Protein AF-A0A150P5A1-F1 (afdb_monomer)

Solvent-accessible surface area (backbone atoms only — not comparable to full-atom values): 12625 Å² total; per-residue (Å²): 130,85,82,78,49,92,60,76,54,102,83,46,70,77,74,77,84,37,53,55,41,21,56,77,40,79,35,56,76,51,23,73,68,47,72,74,35,32,36,38,17,24,33,66,53,88,91,47,85,71,46,89,73,52,56,57,79,21,56,57,30,44,53,49,50,50,48,51,52,49,47,49,46,57,72,60,44,55,59,61,54,51,50,51,53,51,49,50,52,51,51,53,51,50,51,51,49,49,52,52,49,53,50,51,54,50,50,55,50,48,53,54,49,53,57,47,50,54,53,48,53,52,52,52,52,51,51,52,51,50,50,53,53,51,50,54,51,50,50,51,47,52,51,53,50,50,50,52,50,50,53,50,51,50,52,53,49,52,51,49,51,52,51,52,52,52,49,52,50,50,53,54,51,52,50,51,52,51,52,50,50,52,52,50,50,54,49,46,73,74,65,70,54,72,69,60,53,54,51,52,50,55,52,52,64,60,44,50,62,55,56,53,50,59,51,54,59,59,61,63,64,68,72,77,76,82,126

InterPro domains:
  IPR002146 ATP synthase, F0 complex, subunit b/b', bacterial/chloroplast [MF_01398] (43-190)
  IPR002146 ATP synthase, F0 complex, subunit b/b', bacterial/chloroplast [PF00430] (62-188)

Secondary structure (DSSP, 8-state):
---PPTT-STTSPPPPP-SSS-SSEE-HHHHTT-THHHHHEE---TT-TT-TTPPPPPHHHHHHHHHHHHHHHHHHHHHHHHHHHHHHHHHHHHHHHHHHHHHHHHHHHHHHHHHHHHHHHHHHHHHHHHHHHHHHHHHHHHHHHHHHHHHHHHHHHHHHHHHHHHHHHHHHHHHHHHHHHHHHHHHHHHH--HHHHHHHHHHHHHHHHHHHHHHHHHHHSSSSS--

Structure (mmCIF, N/CA/C/O backbone):
data_AF-A0A150P5A1-F1
#
_entry.id   AF-A0A150P5A1-F1
#
loop_
_atom_site.group_PDB
_atom_site.id
_atom_site.type_symbol
_atom_site.label_atom_id
_atom_site.label_alt_id
_atom_site.label_comp_id
_atom_site.label_asym_id
_atom_site.label_entity_id
_atom_site.label_seq_id
_atom_site.pdbx_PDB_ins_code
_atom_site.Cartn_x
_atom_site.Cartn_y
_atom_site.Cartn_z
_atom_site.occupancy
_atom_site.B_iso_or_equiv
_atom_site.auth_seq_id
_atom_site.auth_comp_id
_atom_site.auth_asym_id
_atom_site.auth_atom_id
_atom_site.pdbx_PDB_model_num
ATOM 1 N N . GLY A 1 1 ? 38.685 43.474 -85.712 1.00 40.06 1 GLY A N 1
ATOM 2 C CA . GLY A 1 1 ? 39.097 42.159 -86.221 1.00 40.06 1 GLY A CA 1
ATOM 3 C C . GLY A 1 1 ? 38.827 41.171 -85.125 1.00 40.06 1 GLY A C 1
ATOM 4 O O . GLY A 1 1 ? 39.513 41.221 -84.115 1.00 40.06 1 GLY A O 1
ATOM 5 N N . GLU A 1 2 ? 37.756 40.400 -85.260 1.00 45.84 2 GLU A N 1
ATOM 6 C CA . GLU A 1 2 ? 37.374 39.38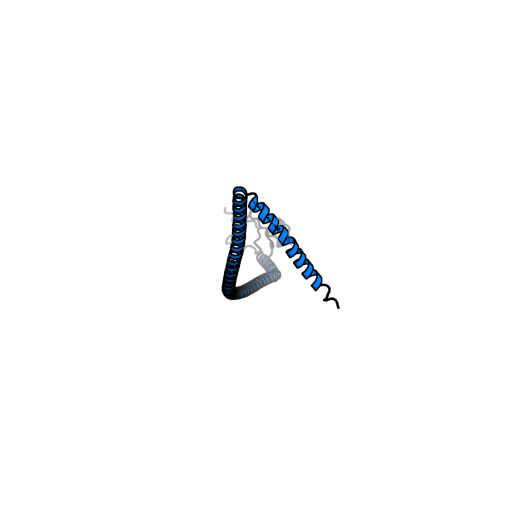4 -84.282 1.00 45.84 2 GLU A CA 1
ATOM 7 C C . GLU A 1 2 ? 38.472 38.318 -84.258 1.00 45.84 2 GLU A C 1
ATOM 9 O O . GLU A 1 2 ? 38.750 37.677 -85.271 1.00 45.84 2 GLU A O 1
ATOM 14 N N . GLY A 1 3 ? 39.176 38.214 -83.130 1.00 52.00 3 GLY A N 1
ATOM 15 C CA . GLY A 1 3 ? 40.247 37.245 -82.936 1.00 52.00 3 GLY A CA 1
ATOM 16 C C . GLY A 1 3 ?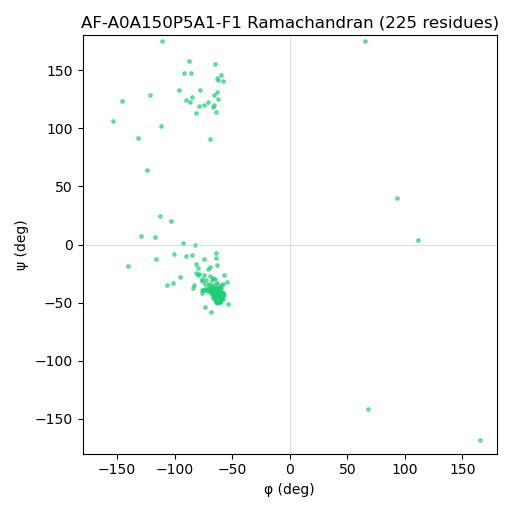 39.658 35.844 -82.872 1.00 52.00 3 GLY A C 1
ATOM 17 O O . GLY A 1 3 ? 39.265 35.388 -81.804 1.00 52.00 3 GLY A O 1
ATOM 18 N N . HIS A 1 4 ? 39.555 35.185 -84.023 1.00 59.03 4 HIS A N 1
ATOM 19 C CA . HIS A 1 4 ? 39.188 33.779 -84.101 1.00 59.03 4 HIS A CA 1
ATOM 20 C C . HIS A 1 4 ? 40.306 32.959 -83.455 1.00 59.03 4 HIS A C 1
ATOM 22 O O . HIS A 1 4 ? 41.465 33.038 -83.869 1.00 59.03 4 HIS A O 1
ATOM 28 N N . CYS A 1 5 ? 39.973 32.212 -82.410 1.00 60.97 5 CYS A N 1
ATOM 29 C CA . CYS A 1 5 ? 40.939 31.352 -81.748 1.00 60.97 5 CYS A CA 1
ATOM 30 C C . CYS A 1 5 ? 41.146 30.085 -82.587 1.00 60.97 5 CYS A C 1
ATOM 32 O O . CYS A 1 5 ? 40.156 29.499 -83.031 1.00 60.97 5 CYS A O 1
ATOM 34 N N . PRO A 1 6 ? 42.399 29.667 -82.833 1.00 59.84 6 PRO A N 1
ATOM 35 C CA . PRO A 1 6 ? 42.674 28.480 -83.633 1.00 59.84 6 PRO A CA 1
ATOM 36 C C . PRO A 1 6 ? 42.073 27.242 -82.953 1.00 59.84 6 PRO A C 1
ATOM 38 O O . PRO A 1 6 ? 42.357 26.984 -81.783 1.00 59.84 6 PRO A O 1
ATOM 41 N N . GLY A 1 7 ? 41.242 26.488 -83.678 1.00 57.50 7 GLY A N 1
ATOM 42 C CA . GLY A 1 7 ? 40.596 25.260 -83.196 1.00 57.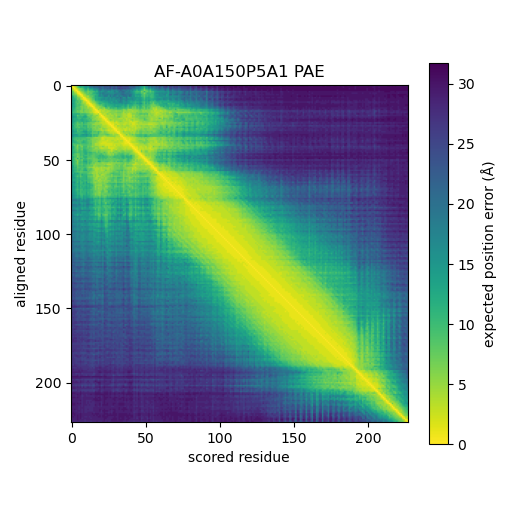50 7 GLY A CA 1
ATOM 43 C C . GLY A 1 7 ? 39.076 25.343 -83.001 1.00 57.50 7 GLY A C 1
ATOM 44 O O . GLY A 1 7 ? 38.485 24.368 -82.537 1.00 57.50 7 GLY A O 1
ATOM 45 N N . HIS A 1 8 ? 38.436 26.468 -83.344 1.00 57.84 8 HIS A N 1
ATOM 46 C CA . HIS A 1 8 ? 36.983 26.665 -83.201 1.00 57.84 8 HIS A CA 1
ATOM 47 C C . HIS A 1 8 ? 36.271 27.180 -84.469 1.00 57.84 8 HIS A C 1
ATOM 49 O O . HIS A 1 8 ? 35.072 27.456 -84.419 1.00 57.84 8 HIS A O 1
ATOM 55 N N . GLY A 1 9 ? 36.960 27.264 -85.612 1.00 57.34 9 GLY A N 1
ATOM 56 C CA . GLY A 1 9 ? 36.351 27.547 -86.913 1.00 57.34 9 GLY A CA 1
ATOM 57 C C . GLY A 1 9 ? 35.862 26.283 -87.645 1.00 57.34 9 GLY A C 1
ATOM 58 O O . GLY A 1 9 ? 36.376 25.189 -87.410 1.00 57.34 9 GLY A O 1
ATOM 59 N N . PRO A 1 10 ? 34.915 26.400 -88.598 1.00 60.25 10 PRO A N 1
ATOM 60 C CA . PRO A 1 10 ? 34.422 25.269 -89.398 1.00 60.25 10 PRO A CA 1
ATOM 61 C C . PRO A 1 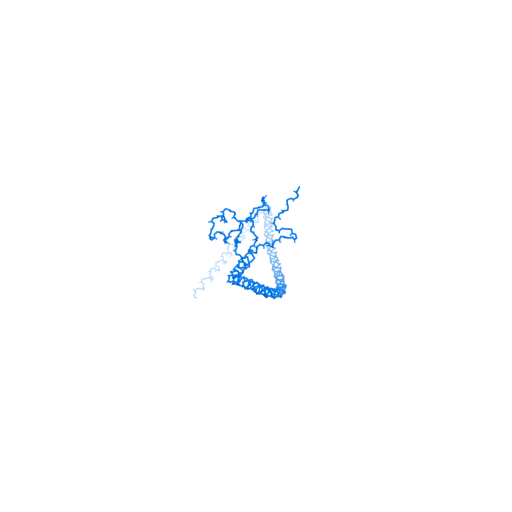10 ? 35.487 24.621 -90.310 1.00 60.25 10 PRO A C 1
ATOM 63 O O . PRO A 1 10 ? 35.214 23.593 -90.925 1.00 60.25 10 PRO A O 1
ATOM 66 N N . THR A 1 11 ? 36.685 25.210 -90.406 1.00 63.66 11 THR A N 1
ATOM 67 C CA . THR A 1 11 ? 37.816 24.753 -91.233 1.00 63.66 11 THR A CA 1
ATOM 68 C C . THR A 1 11 ? 39.064 24.364 -90.428 1.00 63.66 11 THR A C 1
ATOM 70 O O . THR A 1 11 ? 40.104 24.102 -91.031 1.00 63.66 11 THR A O 1
ATOM 73 N N . ASP A 1 12 ? 38.997 24.333 -89.093 1.00 67.25 12 ASP A N 1
ATOM 74 C CA . ASP A 1 12 ? 40.155 24.018 -88.246 1.00 67.25 12 ASP A CA 1
ATOM 75 C C . ASP A 1 12 ? 40.337 22.499 -88.037 1.00 67.25 12 ASP A C 1
ATOM 77 O O . ASP A 1 12 ? 39.352 21.754 -87.988 1.00 67.25 12 ASP A O 1
ATOM 81 N N . PRO A 1 13 ? 41.585 22.004 -87.888 1.00 67.19 13 PRO A N 1
ATOM 82 C CA . PRO A 1 13 ? 41.828 20.614 -87.516 1.00 67.19 13 PRO A CA 1
ATOM 83 C C . PRO A 1 13 ? 41.248 20.331 -86.118 1.00 67.19 13 PRO A C 1
ATOM 85 O O . PRO A 1 13 ? 41.330 21.193 -85.238 1.00 67.19 13 PRO A O 1
ATOM 88 N N . PRO A 1 14 ? 40.681 19.133 -85.876 1.00 66.75 14 PRO A N 1
ATOM 89 C CA . PRO A 1 14 ? 40.078 18.811 -84.589 1.00 66.75 14 PRO A CA 1
ATOM 90 C C . PRO A 1 14 ? 41.117 18.910 -83.461 1.00 66.75 14 PRO A C 1
ATOM 92 O O . PRO A 1 14 ? 42.288 18.567 -83.672 1.00 66.75 14 PRO A O 1
ATOM 95 N N . PRO A 1 15 ? 40.713 19.340 -82.251 1.00 68.50 15 PRO A N 1
ATOM 96 C CA . PRO A 1 15 ? 41.616 19.386 -81.113 1.00 68.50 15 PRO A CA 1
ATOM 97 C C . PRO A 1 15 ? 42.180 17.989 -80.837 1.00 68.50 15 PRO A C 1
ATOM 99 O O . PRO A 1 15 ? 41.482 16.977 -80.937 1.00 68.50 15 PRO A O 1
ATOM 102 N N . HIS A 1 16 ? 43.464 17.930 -80.488 1.00 73.00 16 HIS A N 1
ATOM 103 C CA . HIS A 1 16 ? 44.115 16.669 -80.164 1.00 73.00 16 HIS A CA 1
ATOM 104 C C . HIS A 1 16 ? 43.464 16.056 -78.918 1.00 73.00 16 HIS A C 1
ATOM 106 O O . HIS A 1 16 ? 43.266 16.719 -77.900 1.00 73.00 16 HIS A O 1
ATOM 112 N N . VAL A 1 17 ? 43.109 14.774 -78.993 1.00 76.94 17 VAL A N 1
ATOM 113 C CA . VAL A 1 17 ? 42.488 14.079 -77.864 1.00 76.94 17 VAL A CA 1
ATOM 114 C C . VAL A 1 17 ? 43.556 13.791 -76.816 1.00 76.94 17 VAL A C 1
ATOM 116 O O . VAL A 1 17 ? 44.523 13.073 -77.075 1.00 76.94 17 VAL A O 1
ATOM 119 N N . ASN A 1 18 ?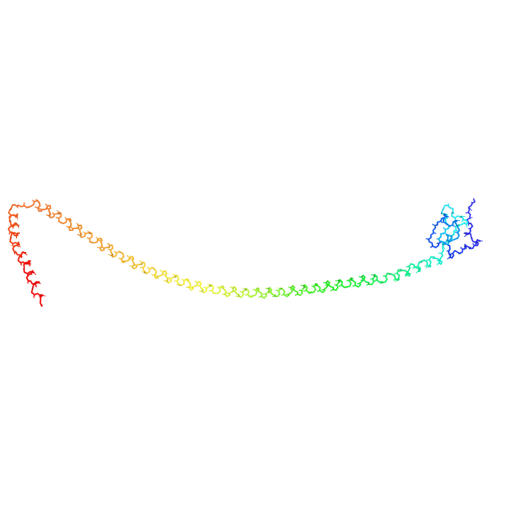 43.364 14.334 -75.618 1.00 79.50 18 ASN A N 1
ATOM 120 C CA . ASN A 1 18 ? 44.185 14.007 -74.466 1.00 79.50 18 ASN A CA 1
ATOM 121 C C . ASN A 1 18 ? 43.688 12.697 -73.834 1.00 79.50 18 ASN A C 1
ATOM 123 O O . ASN A 1 18 ? 42.581 12.620 -73.298 1.00 79.50 18 ASN A O 1
ATOM 127 N N . TRP A 1 19 ? 44.509 11.652 -73.906 1.00 77.88 19 TRP A N 1
ATOM 128 C CA . TRP A 1 19 ? 44.182 10.337 -73.351 1.00 77.88 19 TRP A CA 1
ATOM 129 C C . TRP A 1 19 ? 44.746 10.126 -71.935 1.00 77.88 19 TRP A C 1
ATOM 131 O O . TRP A 1 19 ? 44.143 9.381 -71.161 1.00 77.88 19 TRP A O 1
ATOM 141 N N . TRP A 1 20 ? 45.856 10.786 -71.572 1.00 76.50 20 TRP A N 1
ATOM 142 C CA . TRP A 1 20 ? 46.646 10.427 -70.379 1.00 76.50 20 TRP A CA 1
ATOM 143 C C . TRP A 1 20 ? 47.207 11.601 -69.554 1.00 76.50 20 TRP A C 1
ATOM 145 O O . TRP A 1 20 ? 47.567 11.379 -68.401 1.00 76.50 20 TRP A O 1
ATOM 155 N N . GLN A 1 21 ? 47.309 12.824 -70.087 1.00 78.56 21 GLN A N 1
ATOM 156 C CA . GLN A 1 21 ? 47.925 13.958 -69.381 1.00 78.56 21 GLN A CA 1
ATOM 157 C C . GLN A 1 21 ? 46.931 14.673 -68.449 1.00 78.56 21 GLN A C 1
ATOM 159 O O . GLN A 1 21 ? 45.871 15.108 -68.887 1.00 78.56 21 GLN A O 1
ATOM 164 N N . GLY A 1 22 ? 47.267 14.850 -67.170 1.00 75.81 22 GLY A N 1
ATOM 165 C CA . GLY A 1 22 ? 46.425 15.560 -66.195 1.00 75.81 22 GLY A CA 1
ATOM 166 C C . GLY A 1 22 ? 45.480 14.678 -65.378 1.00 75.81 22 GLY A C 1
ATOM 167 O O . GLY A 1 22 ? 44.337 15.062 -65.145 1.00 75.81 22 GLY A O 1
ATOM 168 N N . LEU A 1 23 ? 45.946 13.501 -64.956 1.00 77.56 23 LEU A N 1
ATOM 169 C CA . LEU A 1 23 ? 45.206 12.506 -64.166 1.00 77.56 23 LEU A CA 1
ATOM 170 C C . LEU A 1 23 ? 44.590 13.035 -62.857 1.00 77.56 23 LEU A C 1
ATOM 172 O O . LEU A 1 23 ? 43.565 12.513 -62.423 1.00 77.56 23 LEU A O 1
ATOM 176 N N . ILE A 1 24 ? 45.226 14.014 -62.206 1.00 76.38 24 ILE A N 1
ATOM 177 C CA . ILE A 1 24 ? 44.853 14.479 -60.860 1.00 76.38 24 ILE A CA 1
ATOM 178 C C . ILE A 1 24 ? 44.166 15.851 -60.901 1.00 76.38 24 ILE A C 1
ATOM 180 O O . ILE A 1 24 ? 43.251 16.095 -60.117 1.00 76.38 24 ILE A O 1
ATOM 184 N N . GLY A 1 25 ? 44.567 16.748 -61.808 1.00 78.38 25 GLY A N 1
ATOM 185 C CA . GLY A 1 25 ? 43.973 18.085 -61.901 1.00 78.38 25 GLY A CA 1
ATOM 186 C C . GLY A 1 25 ? 44.779 19.088 -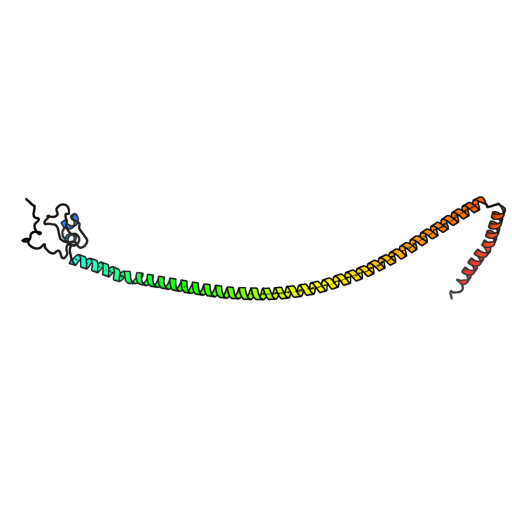62.731 1.00 78.38 25 GLY A C 1
ATOM 187 O O . GLY A 1 25 ? 45.711 18.725 -63.449 1.00 78.38 25 GLY A O 1
ATOM 188 N N . VAL A 1 26 ? 44.406 20.369 -62.642 1.00 81.25 26 VAL A N 1
ATOM 189 C CA . VAL A 1 26 ? 45.112 21.493 -63.286 1.00 81.25 26 VAL A CA 1
ATOM 190 C C . VAL A 1 26 ? 46.176 22.028 -62.331 1.00 81.25 26 VAL A C 1
ATOM 192 O O . VAL A 1 26 ? 45.852 22.411 -61.210 1.00 81.25 26 VAL A O 1
ATOM 195 N N . ASN A 1 27 ? 47.435 22.074 -62.765 1.00 82.94 27 ASN A N 1
ATOM 196 C CA . ASN A 1 27 ? 48.495 22.778 -62.042 1.00 82.94 27 ASN A CA 1
ATOM 197 C C . ASN A 1 27 ? 49.581 23.219 -63.030 1.00 82.94 27 ASN A C 1
ATOM 199 O O . ASN A 1 27 ? 50.370 22.403 -63.507 1.00 82.94 27 ASN A O 1
ATOM 203 N N . ASN A 1 28 ? 49.621 24.519 -63.322 1.00 80.00 28 ASN A N 1
ATOM 204 C CA . ASN A 1 28 ? 50.460 25.085 -64.379 1.00 80.00 28 ASN A CA 1
ATOM 205 C C . ASN A 1 28 ? 51.959 25.053 -64.041 1.00 80.00 28 ASN A C 1
ATOM 207 O O . ASN A 1 28 ? 52.783 24.834 -64.930 1.00 80.00 28 ASN A O 1
ATOM 211 N N . GLU A 1 29 ? 52.319 25.207 -62.764 1.00 80.25 29 GLU A N 1
ATOM 212 C CA . GLU A 1 29 ? 53.713 25.151 -62.306 1.00 80.25 29 GLU A CA 1
ATOM 213 C C . GLU A 1 29 ? 54.268 23.726 -62.321 1.00 80.25 29 GLU A C 1
ATOM 215 O O . GLU A 1 29 ? 55.435 23.505 -62.647 1.00 80.25 29 GLU A O 1
ATOM 220 N N . ALA A 1 30 ? 53.439 22.746 -61.959 1.00 77.44 30 ALA A N 1
ATOM 221 C CA . ALA A 1 30 ? 53.830 21.345 -61.972 1.00 77.44 30 ALA A CA 1
ATOM 222 C C . ALA A 1 30 ? 53.845 20.778 -63.401 1.00 77.44 30 ALA A C 1
ATOM 224 O O . ALA A 1 30 ? 54.782 20.062 -63.755 1.00 77.44 30 ALA A O 1
ATOM 225 N N . ALA A 1 31 ? 52.883 21.156 -64.251 1.00 77.00 31 ALA A N 1
ATOM 226 C CA . ALA A 1 31 ? 52.806 20.707 -65.643 1.00 77.00 31 ALA A CA 1
ATOM 227 C C . ALA A 1 31 ? 54.056 21.088 -66.466 1.00 77.00 31 ALA A C 1
ATOM 229 O O . ALA A 1 31 ? 54.505 20.308 -67.306 1.00 77.00 31 ALA A O 1
ATOM 230 N N . GLY A 1 32 ? 54.666 22.249 -66.188 1.00 71.31 32 GLY A N 1
ATOM 231 C CA . GLY A 1 32 ? 55.865 22.736 -66.883 1.00 71.31 32 GLY A CA 1
ATOM 232 C C . GLY A 1 32 ? 57.181 22.036 -66.510 1.00 71.31 32 GLY A C 1
ATOM 233 O O . GLY A 1 32 ? 58.173 22.205 -67.214 1.00 71.31 32 GLY A O 1
ATOM 234 N N . LYS A 1 33 ? 57.211 21.235 -65.433 1.00 78.75 33 LYS A N 1
ATOM 235 C CA . LYS A 1 33 ? 58.437 20.580 -64.925 1.00 78.75 33 LYS A CA 1
ATOM 236 C C . LYS A 1 33 ? 58.809 19.282 -65.656 1.00 78.75 33 LYS A C 1
ATOM 238 O O . LYS A 1 33 ? 59.829 18.681 -65.333 1.00 78.75 33 LYS A O 1
ATOM 243 N N . GLY A 1 34 ? 58.013 18.860 -66.642 1.00 74.19 34 GLY A N 1
ATOM 244 C CA . GLY A 1 34 ? 58.270 17.665 -67.452 1.00 74.19 34 GLY A CA 1
ATOM 245 C C . GLY A 1 34 ? 58.211 16.344 -66.667 1.00 74.19 34 GLY A C 1
ATOM 246 O O . GLY A 1 34 ? 58.018 16.307 -65.449 1.00 74.19 34 GLY A O 1
ATOM 247 N N . GLY A 1 35 ? 58.332 15.222 -67.381 1.00 80.69 35 GLY A N 1
ATOM 248 C CA . GLY A 1 35 ? 58.316 13.879 -66.787 1.00 80.69 35 GLY A CA 1
ATOM 249 C C . GLY A 1 35 ? 56.954 13.486 -66.202 1.00 80.69 35 GLY A C 1
ATOM 250 O O . GLY A 1 35 ? 55.910 13.819 -66.767 1.00 80.69 35 GLY A O 1
ATOM 251 N N . ILE A 1 36 ? 56.953 12.797 -65.053 1.00 78.00 36 ILE A N 1
ATOM 252 C CA . ILE A 1 36 ? 55.729 12.311 -64.385 1.00 78.00 36 ILE A CA 1
ATOM 253 C C . ILE A 1 36 ? 54.732 13.432 -64.060 1.00 78.00 36 ILE A C 1
ATOM 255 O O . ILE A 1 36 ? 53.529 13.190 -64.025 1.00 78.00 36 ILE A O 1
ATOM 259 N N . ASN A 1 37 ? 55.201 14.672 -63.888 1.00 81.69 37 ASN A N 1
ATOM 260 C CA . ASN A 1 37 ? 54.328 15.797 -63.569 1.00 81.69 37 ASN A CA 1
ATOM 261 C C . ASN A 1 37 ? 53.390 16.163 -64.725 1.00 81.69 37 ASN A C 1
ATOM 263 O O . ASN A 1 37 ? 52.268 16.577 -64.466 1.00 81.69 37 ASN A O 1
ATOM 267 N N . SER A 1 38 ? 53.804 15.941 -65.977 1.00 76.69 38 SER A N 1
ATOM 268 C CA . SER A 1 38 ? 52.949 16.163 -67.154 1.00 76.69 38 SER A CA 1
ATOM 269 C C . SER A 1 38 ? 51.819 15.130 -67.288 1.00 76.69 38 SER A C 1
ATOM 271 O O . SER A 1 38 ? 50.804 15.393 -67.924 1.00 76.69 38 SER A O 1
ATOM 273 N N . LEU A 1 39 ? 51.965 13.957 -66.657 1.00 78.81 39 LEU A N 1
ATOM 274 C CA . LEU A 1 39 ? 50.912 12.939 -66.591 1.00 78.81 39 LEU A CA 1
ATOM 275 C C . LEU A 1 39 ? 49.918 13.232 -65.465 1.00 78.81 39 LEU A C 1
ATOM 277 O O . LEU A 1 39 ? 48.727 12.979 -65.610 1.00 78.81 39 LEU A O 1
ATOM 281 N N . LEU A 1 40 ? 50.386 13.790 -64.349 1.00 81.62 40 LEU A N 1
ATOM 282 C CA . LEU A 1 40 ? 49.547 14.073 -63.183 1.00 81.62 40 LEU A CA 1
ATOM 283 C C . LEU A 1 40 ? 48.806 15.410 -63.299 1.00 81.62 40 LEU A C 1
ATOM 285 O O . LEU A 1 40 ? 47.642 15.495 -62.907 1.00 81.62 40 LEU A O 1
ATOM 289 N N . TRP A 1 41 ? 49.450 16.426 -63.875 1.00 83.75 41 TRP A N 1
ATOM 290 C CA . TRP A 1 41 ? 48.961 17.800 -63.921 1.00 83.75 41 TRP A CA 1
ATOM 291 C C . TRP A 1 41 ? 48.818 18.291 -65.359 1.00 83.75 41 TRP A C 1
ATOM 293 O O . TRP A 1 41 ? 49.770 18.216 -66.135 1.00 83.75 41 TRP A O 1
ATOM 303 N N . ARG A 1 42 ? 47.642 18.830 -65.703 1.00 81.75 42 ARG A N 1
ATOM 304 C CA . ARG A 1 42 ? 47.431 19.512 -66.991 1.00 81.75 42 ARG A CA 1
ATOM 305 C C . ARG A 1 42 ? 47.705 21.006 -66.875 1.00 81.75 42 ARG A C 1
ATOM 307 O O . ARG A 1 42 ? 47.434 21.609 -65.833 1.00 81.75 42 ARG A O 1
ATOM 314 N N . TYR A 1 43 ? 48.191 21.589 -67.966 1.00 81.19 43 TYR A N 1
ATOM 315 C CA . TYR A 1 43 ? 48.303 23.036 -68.123 1.00 81.19 43 TYR A CA 1
ATOM 316 C C . TYR A 1 43 ? 46.982 23.595 -68.664 1.00 81.19 43 TYR A C 1
ATOM 318 O O . TYR A 1 43 ? 46.503 23.167 -69.718 1.00 81.19 43 TYR A O 1
ATOM 326 N N . HIS A 1 44 ? 46.385 24.531 -67.934 1.00 79.19 44 HIS A N 1
ATOM 327 C CA . HIS A 1 44 ? 45.203 25.265 -68.371 1.00 79.19 44 HIS A CA 1
ATOM 328 C C . HIS A 1 44 ? 45.280 26.695 -67.841 1.00 79.19 44 HIS A C 1
ATOM 330 O O . HIS A 1 44 ? 45.441 26.914 -66.639 1.00 79.19 44 HIS A O 1
ATOM 336 N N . ASN A 1 45 ? 45.214 27.665 -68.744 1.00 77.00 45 ASN A N 1
ATOM 337 C CA . ASN A 1 45 ? 45.283 29.078 -68.420 1.00 77.00 45 ASN A CA 1
ATOM 338 C C . ASN A 1 45 ? 43.928 29.744 -68.683 1.00 77.00 45 ASN A C 1
ATOM 340 O O . ASN A 1 45 ? 43.598 30.057 -69.826 1.00 77.00 45 ASN A O 1
ATOM 344 N N . ASP A 1 46 ? 43.165 29.991 -67.618 1.00 72.44 46 ASP A N 1
ATOM 345 C CA . ASP A 1 46 ? 41.833 30.606 -67.697 1.00 72.44 46 ASP A CA 1
ATOM 346 C C . ASP A 1 46 ? 41.875 32.090 -68.119 1.00 72.44 46 ASP A C 1
ATOM 348 O O . ASP A 1 46 ? 40.873 32.633 -68.579 1.00 72.44 46 ASP A O 1
ATOM 352 N N . ALA A 1 47 ? 43.030 32.761 -67.991 1.00 76.38 47 ALA A N 1
ATOM 353 C CA . ALA A 1 47 ? 43.189 34.173 -68.353 1.00 76.38 47 ALA A CA 1
ATOM 354 C C . ALA A 1 47 ? 43.341 34.399 -69.868 1.00 76.38 47 ALA A C 1
ATOM 356 O O . ALA A 1 47 ? 43.010 35.473 -70.361 1.00 76.38 47 ALA A O 1
ATOM 357 N N . ASN A 1 48 ? 43.826 33.393 -70.602 1.00 74.12 48 ASN A N 1
ATOM 358 C CA . ASN A 1 48 ? 43.951 33.410 -72.058 1.00 74.12 48 ASN A CA 1
ATOM 359 C C . ASN A 1 48 ? 43.362 32.107 -72.620 1.00 74.12 48 ASN A C 1
ATOM 361 O O . ASN A 1 48 ? 44.087 31.118 -72.771 1.00 74.12 48 ASN A O 1
ATOM 365 N N . PRO A 1 49 ? 42.064 32.089 -72.978 1.00 66.75 49 PRO A N 1
ATOM 366 C CA . PRO A 1 49 ? 41.399 30.874 -73.452 1.00 66.75 49 PRO A CA 1
ATOM 367 C C . PRO A 1 49 ? 41.993 30.332 -74.763 1.00 66.75 49 PRO A C 1
ATOM 369 O O . PRO A 1 49 ? 41.821 29.158 -75.075 1.00 66.75 49 PRO A O 1
ATOM 372 N N . CYS A 1 50 ? 42.742 31.161 -75.496 1.00 69.25 50 CYS A N 1
ATOM 373 C CA . CYS A 1 50 ? 43.310 30.849 -76.810 1.00 69.25 50 CYS A CA 1
ATOM 374 C C . CYS A 1 50 ? 44.813 30.518 -76.761 1.00 69.25 50 CYS A C 1
ATOM 376 O O . CYS A 1 50 ? 45.508 30.625 -77.770 1.00 69.25 50 CYS A O 1
ATOM 378 N N . ASP A 1 51 ? 45.326 30.135 -75.587 1.00 73.06 51 ASP A N 1
ATOM 379 C CA . ASP A 1 51 ? 46.702 29.666 -75.421 1.00 73.06 51 ASP A CA 1
ATOM 380 C C . ASP A 1 51 ? 46.879 28.272 -76.068 1.00 73.06 51 ASP A C 1
ATOM 382 O O . ASP A 1 51 ? 46.195 27.325 -75.666 1.00 73.06 51 ASP A O 1
ATOM 386 N N . PRO A 1 52 ? 47.806 28.093 -77.033 1.00 68.75 52 PRO A N 1
ATOM 387 C CA . PRO A 1 52 ? 48.059 26.798 -77.673 1.00 68.75 52 PRO A CA 1
ATOM 388 C C . PRO A 1 52 ? 48.588 25.725 -76.706 1.00 68.75 52 PRO A C 1
ATOM 390 O O . PRO A 1 52 ? 48.647 24.550 -77.066 1.00 68.75 52 PRO A O 1
ATOM 393 N N . LYS A 1 53 ? 48.989 26.102 -75.484 1.00 71.38 53 LYS A N 1
ATOM 394 C CA . LYS A 1 53 ? 49.413 25.172 -74.428 1.00 71.38 53 LYS A CA 1
ATOM 395 C C . LYS A 1 53 ? 48.246 24.606 -73.613 1.00 71.38 53 LYS A C 1
ATOM 397 O O . LYS A 1 53 ? 48.477 23.698 -72.815 1.00 71.38 53 LYS A O 1
ATOM 402 N N . ASN A 1 54 ? 47.023 25.116 -73.786 1.00 75.12 54 ASN A N 1
ATOM 403 C CA . ASN A 1 54 ? 45.847 24.640 -73.061 1.00 75.12 54 ASN A CA 1
ATOM 404 C C . ASN A 1 54 ? 45.500 23.205 -73.472 1.00 75.12 54 ASN A C 1
ATOM 406 O O . ASN A 1 54 ? 45.167 22.931 -74.624 1.00 75.12 54 ASN A O 1
ATOM 410 N N . GLN A 1 55 ? 45.550 22.284 -72.509 1.00 76.00 55 GLN A N 1
ATOM 411 C CA . GLN A 1 55 ? 45.273 20.871 -72.757 1.00 76.00 55 GLN A CA 1
ATOM 412 C C . GLN A 1 55 ? 43.817 20.514 -72.412 1.00 76.00 55 GLN A C 1
ATOM 414 O O . GLN A 1 55 ? 43.338 20.855 -71.319 1.00 76.00 55 GLN A O 1
ATOM 419 N N . PRO A 1 56 ? 43.103 19.784 -73.294 1.00 76.31 56 PRO A N 1
ATOM 420 C CA . PRO A 1 56 ? 41.771 19.284 -72.980 1.00 76.31 56 PRO A CA 1
ATOM 421 C C . PRO A 1 56 ? 41.832 18.260 -71.833 1.00 76.31 56 PRO A C 1
ATOM 423 O O . PRO A 1 56 ? 42.885 17.667 -71.587 1.00 76.31 56 PRO A O 1
ATOM 426 N N . PRO A 1 57 ? 40.739 18.064 -71.077 1.00 77.44 57 PRO A N 1
ATOM 427 C CA . PRO A 1 57 ? 40.716 17.116 -69.965 1.00 77.44 57 PRO A CA 1
ATOM 428 C C . PRO A 1 57 ? 40.951 15.674 -70.449 1.00 77.44 57 PRO A C 1
ATOM 430 O O . PRO A 1 57 ? 40.430 15.297 -71.500 1.00 77.44 57 PRO A O 1
ATOM 433 N N . PRO A 1 58 ? 41.702 14.847 -69.697 1.00 80.62 58 PRO A N 1
ATOM 434 C CA . PRO A 1 58 ? 41.993 13.489 -70.124 1.00 80.62 58 PRO A CA 1
ATOM 435 C C . PRO A 1 58 ? 40.801 12.556 -69.875 1.00 80.62 58 PRO A C 1
ATOM 437 O O . PRO A 1 58 ? 40.388 12.341 -68.733 1.00 80.62 58 PRO A O 1
ATOM 440 N N . TYR A 1 59 ? 40.253 11.956 -70.931 1.00 80.56 59 TYR A N 1
ATOM 441 C CA . TYR A 1 59 ? 39.063 11.101 -70.810 1.00 80.56 59 TYR A CA 1
ATOM 442 C C . TYR A 1 59 ? 39.371 9.737 -70.171 1.00 80.56 59 TYR A C 1
ATOM 444 O O . TYR A 1 59 ? 38.766 9.370 -69.165 1.00 80.56 59 TYR A O 1
ATOM 452 N N . LEU A 1 60 ? 40.337 8.987 -70.713 1.00 82.25 60 LEU A N 1
ATOM 453 C CA . LEU A 1 60 ? 40.643 7.621 -70.260 1.00 82.25 60 LEU A CA 1
ATOM 454 C C . LEU A 1 60 ? 41.263 7.596 -68.857 1.00 82.25 60 LEU A C 1
ATOM 456 O O . LEU A 1 60 ? 40.911 6.761 -68.028 1.00 82.25 60 LEU A O 1
ATOM 460 N N . ALA A 1 61 ? 42.135 8.558 -68.573 1.00 80.00 61 ALA A N 1
ATOM 461 C CA . ALA A 1 61 ? 42.741 8.751 -67.263 1.00 80.00 61 ALA A CA 1
ATOM 462 C C . ALA A 1 61 ? 41.691 9.060 -66.169 1.00 80.00 61 ALA A C 1
ATOM 464 O O . ALA A 1 61 ? 41.757 8.492 -65.079 1.00 80.00 61 ALA A O 1
ATOM 465 N N . SER A 1 62 ? 40.668 9.870 -66.475 1.00 81.19 62 SER A N 1
ATOM 466 C CA . SER A 1 62 ? 39.552 10.137 -65.553 1.00 81.19 62 SER A CA 1
ATOM 467 C C . SER A 1 62 ? 38.690 8.894 -65.305 1.00 81.19 62 SER A C 1
ATOM 469 O O . SER A 1 62 ? 38.317 8.622 -64.164 1.00 81.19 62 SER A O 1
ATOM 471 N N . VAL A 1 63 ? 38.416 8.100 -66.349 1.00 87.06 63 VAL A N 1
ATOM 472 C CA . VAL A 1 63 ? 37.698 6.816 -66.229 1.00 87.06 63 VAL A CA 1
ATOM 473 C C . VAL A 1 63 ? 38.492 5.821 -65.381 1.00 87.06 63 VAL A C 1
ATOM 475 O O . VAL A 1 63 ? 37.912 5.147 -64.532 1.00 87.06 63 VAL A O 1
ATOM 478 N N . LEU A 1 64 ? 39.815 5.756 -65.551 1.00 87.00 64 LEU A N 1
ATOM 479 C CA . LEU A 1 64 ? 40.688 4.891 -64.756 1.00 87.00 64 LEU A CA 1
ATOM 480 C C . LEU A 1 64 ? 40.756 5.339 -63.291 1.00 87.00 64 LEU A C 1
ATOM 482 O O . LEU A 1 64 ? 40.671 4.495 -62.403 1.00 87.00 64 LEU A O 1
ATOM 486 N N . ASN A 1 65 ? 40.845 6.645 -63.024 1.00 85.81 65 ASN A N 1
ATOM 487 C CA . ASN A 1 65 ? 40.803 7.189 -61.665 1.00 85.81 65 ASN A CA 1
ATOM 488 C C . ASN A 1 65 ? 39.461 6.890 -60.976 1.00 85.81 65 ASN A C 1
ATOM 490 O O . ASN A 1 65 ? 39.431 6.384 -59.854 1.00 85.81 65 ASN A O 1
ATOM 494 N N . PHE A 1 66 ? 38.342 7.119 -61.670 1.00 88.81 66 PHE A N 1
ATOM 495 C CA . PHE A 1 66 ? 37.018 6.755 -61.167 1.00 88.81 66 PHE A CA 1
ATOM 496 C C . PHE A 1 66 ? 36.896 5.244 -60.935 1.00 88.81 66 PHE A C 1
ATOM 498 O O . PHE A 1 66 ? 36.379 4.823 -59.904 1.00 88.81 66 PHE A O 1
ATOM 505 N N . GLY A 1 67 ? 37.423 4.422 -61.846 1.00 92.44 67 GLY A N 1
ATOM 506 C CA . GLY A 1 67 ? 37.477 2.969 -61.703 1.00 92.44 67 GLY A CA 1
ATOM 507 C C . GLY A 1 67 ? 38.302 2.522 -60.494 1.00 92.44 67 GLY A C 1
ATOM 508 O O . GLY A 1 67 ? 37.863 1.649 -59.748 1.00 92.44 67 GLY A O 1
ATOM 509 N N . LEU A 1 68 ? 39.455 3.152 -60.248 1.00 90.00 68 LEU A N 1
ATOM 510 C CA . LEU A 1 68 ? 40.297 2.891 -59.079 1.00 90.00 68 LEU A CA 1
ATOM 511 C C . LEU A 1 68 ? 39.583 3.288 -57.781 1.00 90.00 68 LEU A C 1
ATOM 513 O O . LEU A 1 68 ? 39.549 2.502 -56.834 1.00 90.00 68 LEU A O 1
ATOM 517 N N . LEU A 1 69 ? 38.960 4.467 -57.744 1.00 89.75 69 LEU A N 1
ATOM 518 C CA . LEU A 1 69 ? 38.167 4.924 -56.604 1.00 89.75 69 LEU A CA 1
ATOM 519 C C . LEU A 1 69 ? 36.979 3.986 -56.339 1.00 89.75 69 LEU A C 1
ATOM 521 O O . LEU A 1 69 ? 36.772 3.556 -55.205 1.00 89.75 69 LEU A O 1
ATOM 525 N N . ALA A 1 70 ? 36.233 3.614 -57.380 1.00 91.81 70 ALA A N 1
ATOM 526 C CA . ALA A 1 70 ? 35.123 2.671 -57.292 1.00 91.81 70 ALA A CA 1
ATOM 527 C C . ALA A 1 70 ? 35.596 1.290 -56.822 1.00 91.81 70 ALA A C 1
ATOM 529 O O . ALA A 1 70 ? 34.930 0.668 -55.995 1.00 91.81 70 ALA A O 1
ATOM 530 N N . PHE A 1 71 ? 36.765 0.829 -57.274 1.00 92.69 71 PHE A N 1
ATOM 531 C CA . PHE A 1 71 ? 37.374 -0.416 -56.814 1.00 92.69 71 PHE A CA 1
ATOM 532 C C . PHE A 1 71 ? 37.735 -0.358 -55.327 1.00 92.69 71 PHE A C 1
ATOM 534 O O . PHE A 1 71 ? 37.416 -1.290 -54.589 1.00 92.69 71 PHE A O 1
ATOM 541 N N . ILE A 1 72 ? 38.330 0.743 -54.857 1.00 91.50 72 ILE A N 1
ATOM 542 C CA . ILE A 1 72 ? 38.634 0.958 -53.436 1.00 91.50 72 ILE A CA 1
ATOM 543 C C . ILE A 1 72 ? 37.336 0.969 -52.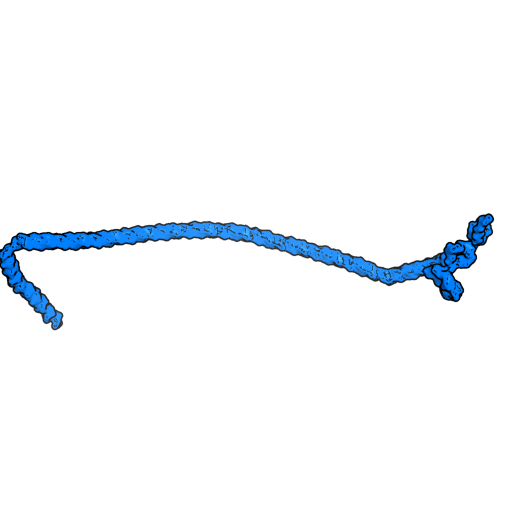617 1.00 91.50 72 ILE A C 1
ATOM 545 O O . ILE A 1 72 ? 37.219 0.224 -51.645 1.00 91.50 72 ILE A O 1
ATOM 549 N N . ILE A 1 73 ? 36.323 1.734 -53.028 1.00 89.19 73 ILE A N 1
ATOM 550 C CA . ILE A 1 73 ? 35.028 1.804 -52.332 1.00 89.19 73 ILE A CA 1
ATOM 551 C C . ILE A 1 73 ? 34.336 0.440 -52.319 1.00 89.19 73 ILE A C 1
ATOM 553 O O . ILE A 1 73 ? 33.817 0.015 -51.292 1.00 89.19 73 ILE A O 1
ATOM 557 N N . TYR A 1 74 ? 34.355 -0.294 -53.424 1.00 89.69 74 TYR A N 1
ATOM 558 C CA . TYR A 1 74 ? 33.779 -1.630 -53.489 1.00 89.69 74 TYR A CA 1
ATOM 559 C C . TYR A 1 74 ? 34.540 -2.617 -52.592 1.00 89.69 74 TYR A C 1
ATOM 561 O O . TYR A 1 74 ? 33.935 -3.410 -51.867 1.00 89.69 74 TYR A O 1
ATOM 569 N N . ARG A 1 75 ? 35.874 -2.561 -52.593 1.00 89.88 75 ARG A N 1
ATOM 570 C CA . ARG A 1 75 ? 36.723 -3.484 -51.834 1.00 89.88 75 ARG A CA 1
ATOM 571 C C . ARG A 1 75 ? 36.717 -3.210 -50.330 1.00 89.88 75 ARG A C 1
ATOM 573 O O . ARG A 1 75 ? 36.827 -4.168 -49.556 1.00 89.88 75 ARG A O 1
ATOM 580 N N . PHE A 1 76 ? 36.606 -1.948 -49.920 1.00 90.75 76 PHE A N 1
ATOM 581 C CA . PHE A 1 76 ? 36.632 -1.534 -48.514 1.00 90.75 76 PHE A CA 1
ATOM 582 C C . PHE A 1 76 ? 35.246 -1.232 -47.939 1.00 90.75 76 PHE A C 1
ATOM 584 O O . PHE A 1 76 ? 35.014 -1.537 -46.778 1.00 90.75 76 PHE A O 1
ATOM 591 N N . GLY A 1 77 ? 34.306 -0.706 -48.725 1.00 88.88 77 GLY A N 1
ATOM 592 C CA . GLY A 1 77 ? 32.977 -0.278 -48.272 1.00 88.88 77 GLY A CA 1
ATOM 593 C C . GLY A 1 77 ? 31.962 -1.408 -48.095 1.00 88.88 77 GLY A C 1
ATOM 594 O O . GLY A 1 77 ? 31.076 -1.308 -47.248 1.00 88.88 77 GLY A O 1
ATOM 595 N N . ARG A 1 78 ? 32.104 -2.534 -48.809 1.00 88.50 78 ARG A N 1
ATOM 596 C CA . ARG A 1 78 ? 31.155 -3.662 -48.702 1.00 88.50 78 ARG A CA 1
ATOM 597 C C . ARG A 1 78 ? 31.035 -4.230 -47.287 1.00 88.50 78 ARG A C 1
ATOM 599 O O . ARG A 1 78 ? 29.931 -4.550 -46.858 1.00 88.50 78 ARG A O 1
ATOM 606 N N . LYS A 1 79 ? 32.155 -4.361 -46.571 1.00 89.69 79 LYS A N 1
ATOM 607 C CA . LYS A 1 79 ? 32.185 -4.901 -45.203 1.00 89.69 79 LYS A CA 1
ATOM 608 C C . LYS A 1 79 ? 31.515 -3.975 -44.170 1.00 89.69 79 LYS A C 1
ATOM 610 O O . LYS A 1 79 ? 30.538 -4.420 -43.573 1.00 89.69 79 LYS A O 1
ATOM 615 N N . PRO A 1 80 ? 31.936 -2.706 -43.991 1.00 91.69 80 PRO A N 1
ATOM 616 C CA . PRO A 1 80 ? 31.355 -1.822 -42.981 1.00 91.69 80 PRO A CA 1
ATOM 617 C C . PRO A 1 80 ? 29.878 -1.510 -43.246 1.00 91.69 80 PRO A C 1
ATOM 619 O O . PRO A 1 80 ? 29.102 -1.414 -42.300 1.00 91.69 80 PRO A O 1
ATOM 622 N N . ILE A 1 81 ? 29.452 -1.408 -44.513 1.00 90.38 81 ILE A N 1
ATOM 623 C CA . ILE A 1 81 ? 28.038 -1.176 -44.853 1.00 90.38 81 ILE A CA 1
ATOM 624 C C . ILE A 1 81 ? 27.182 -2.391 -44.467 1.00 90.38 81 ILE A C 1
ATOM 626 O O . ILE A 1 81 ? 26.132 -2.236 -43.840 1.00 90.38 81 ILE A O 1
ATOM 630 N N . ALA A 1 82 ? 27.634 -3.606 -44.793 1.00 91.19 82 ALA A N 1
ATOM 631 C CA . ALA A 1 82 ? 26.921 -4.827 -44.426 1.00 91.19 82 ALA A CA 1
ATOM 632 C C . ALA A 1 82 ? 26.876 -5.033 -42.902 1.00 91.19 82 ALA A C 1
ATOM 634 O O . ALA A 1 82 ? 25.832 -5.400 -42.361 1.00 91.19 82 ALA A O 1
ATOM 635 N N . GLU A 1 83 ? 27.975 -4.757 -42.198 1.00 94.19 83 GLU A N 1
ATOM 636 C CA . GLU A 1 83 ? 28.036 -4.824 -40.735 1.00 94.19 83 GLU A CA 1
ATOM 637 C C . GLU A 1 83 ? 27.118 -3.793 -40.071 1.00 94.19 83 GLU A C 1
ATOM 639 O O . GLU A 1 83 ? 26.388 -4.143 -39.146 1.00 94.19 83 GLU A O 1
ATOM 644 N N . ALA A 1 84 ? 27.070 -2.554 -40.572 1.00 93.50 84 ALA A N 1
ATOM 645 C CA . ALA A 1 84 ? 26.178 -1.518 -40.055 1.00 93.50 84 ALA A CA 1
ATOM 646 C C . ALA A 1 84 ? 24.696 -1.892 -40.223 1.00 93.50 84 ALA A C 1
ATOM 648 O O . ALA A 1 84 ? 23.907 -1.736 -39.288 1.00 93.50 84 ALA A O 1
ATOM 649 N N . LEU A 1 85 ? 24.316 -2.433 -41.386 1.00 94.25 85 LEU A N 1
ATOM 650 C CA . LEU A 1 85 ? 22.955 -2.918 -41.638 1.00 94.25 85 LEU A CA 1
ATOM 651 C C . LEU A 1 85 ? 22.611 -4.125 -40.759 1.00 94.25 85 LEU A C 1
ATOM 653 O O . LEU A 1 85 ? 21.520 -4.178 -40.189 1.00 94.25 85 LEU A O 1
ATOM 657 N N . LYS A 1 86 ? 23.545 -5.070 -40.594 1.00 95.62 86 LYS A N 1
ATOM 658 C CA . LYS A 1 86 ? 23.367 -6.221 -39.700 1.00 95.62 86 LYS A CA 1
ATOM 659 C C . LYS A 1 86 ? 23.199 -5.772 -38.249 1.00 95.62 86 LYS A C 1
ATOM 661 O O . LYS A 1 86 ? 22.285 -6.254 -37.587 1.00 95.62 86 LYS A O 1
ATOM 666 N N . LYS A 1 87 ? 24.015 -4.822 -37.784 1.00 96.38 87 LYS A N 1
ATOM 667 C CA . LYS A 1 87 ? 23.918 -4.241 -36.440 1.00 96.38 87 LYS A CA 1
ATOM 668 C C . LYS A 1 87 ? 22.574 -3.547 -36.237 1.00 96.38 87 LYS A C 1
ATOM 670 O O . LYS A 1 87 ? 21.901 -3.847 -35.265 1.00 96.38 87 LYS A O 1
ATOM 675 N N . ARG A 1 88 ? 22.129 -2.708 -37.183 1.00 95.69 88 ARG A N 1
ATOM 676 C CA . ARG A 1 88 ? 20.795 -2.080 -37.124 1.00 95.69 88 ARG A CA 1
ATOM 677 C C . ARG A 1 88 ? 19.676 -3.113 -37.050 1.00 95.69 88 ARG A C 1
ATOM 679 O O . ARG A 1 88 ? 18.805 -2.992 -36.199 1.00 95.69 88 ARG A O 1
ATOM 686 N N . LYS A 1 89 ? 19.716 -4.150 -37.894 1.00 95.81 89 LYS A N 1
ATOM 687 C CA . LYS A 1 89 ? 18.739 -5.246 -37.841 1.00 95.81 89 LYS A CA 1
ATOM 688 C C . LYS A 1 89 ? 18.755 -5.938 -36.476 1.00 95.81 89 LYS A C 1
ATOM 690 O O . LYS A 1 89 ? 17.693 -6.197 -35.929 1.00 95.81 89 LYS A O 1
ATOM 695 N N . GLN A 1 90 ? 19.934 -6.238 -35.935 1.00 96.88 90 GLN A N 1
ATOM 696 C CA . GLN A 1 90 ? 20.069 -6.869 -34.621 1.00 96.88 90 GLN A CA 1
ATOM 697 C C . GLN A 1 90 ? 19.518 -5.984 -33.503 1.00 96.88 90 GLN A C 1
ATOM 699 O O . GLN A 1 90 ? 18.761 -6.485 -32.685 1.00 96.88 90 GLN A O 1
ATOM 704 N N . THR A 1 91 ? 19.830 -4.688 -33.503 1.00 96.75 91 THR A N 1
ATOM 705 C CA . THR A 1 91 ? 19.298 -3.731 -32.526 1.00 96.75 91 THR A CA 1
ATOM 706 C C . THR A 1 91 ? 17.775 -3.665 -32.584 1.00 96.75 91 THR A C 1
ATOM 708 O O . THR A 1 91 ? 17.139 -3.832 -31.556 1.00 96.75 91 THR A O 1
ATOM 711 N N . ILE A 1 92 ? 17.181 -3.545 -33.776 1.00 96.62 92 ILE A N 1
ATOM 712 C CA . ILE A 1 92 ? 15.716 -3.514 -33.929 1.00 96.62 92 ILE A CA 1
ATOM 713 C C . ILE A 1 92 ? 15.079 -4.818 -33.437 1.00 96.62 92 ILE A C 1
ATOM 715 O O . ILE A 1 92 ? 14.057 -4.793 -32.761 1.00 96.62 92 ILE A O 1
ATOM 719 N N . MET A 1 93 ? 15.679 -5.969 -33.754 1.00 96.06 93 MET A N 1
ATOM 720 C CA . MET A 1 93 ? 15.173 -7.262 -33.284 1.00 96.06 93 MET A CA 1
ATOM 721 C C . MET A 1 93 ? 15.275 -7.389 -31.761 1.00 96.06 93 MET A C 1
ATOM 723 O O . MET A 1 93 ? 14.349 -7.891 -31.139 1.00 96.06 93 MET A O 1
ATOM 727 N N . GLN A 1 94 ? 16.364 -6.906 -31.158 1.00 97.12 94 GLN A N 1
ATOM 728 C CA . GLN A 1 94 ? 16.530 -6.875 -29.703 1.00 97.12 94 GLN A CA 1
ATOM 729 C C . GLN A 1 94 ? 15.541 -5.920 -29.031 1.00 97.12 94 GLN A C 1
ATOM 731 O O . GLN A 1 94 ? 14.985 -6.251 -27.992 1.00 97.12 94 GLN A O 1
ATOM 736 N N . GLU A 1 95 ? 15.308 -4.743 -29.607 1.00 95.62 95 GLU A N 1
ATOM 737 C CA . GLU A 1 95 ? 14.321 -3.784 -29.108 1.00 95.62 95 GLU A CA 1
ATOM 738 C C . GLU A 1 95 ? 12.904 -4.354 -29.188 1.00 95.62 95 GLU A C 1
ATOM 740 O O . GLU A 1 95 ? 12.150 -4.233 -28.226 1.00 95.62 95 GLU A O 1
ATOM 745 N N . LEU A 1 96 ? 12.561 -5.031 -30.287 1.00 96.94 96 LEU A N 1
ATOM 746 C CA . LEU A 1 96 ? 11.262 -5.678 -30.452 1.00 96.94 96 LEU A CA 1
ATOM 747 C C . LEU A 1 96 ? 11.073 -6.845 -29.474 1.00 96.94 96 LEU A C 1
ATOM 749 O O . LEU A 1 96 ? 10.015 -6.953 -28.859 1.00 96.94 96 LEU A O 1
ATOM 753 N N . ASP A 1 97 ? 12.097 -7.682 -29.294 1.00 97.19 97 ASP A N 1
ATOM 754 C CA . ASP A 1 97 ? 12.081 -8.777 -28.321 1.00 97.19 97 ASP A CA 1
ATOM 755 C C . ASP A 1 97 ? 11.917 -8.239 -26.893 1.00 97.19 97 ASP A C 1
ATOM 757 O O . ASP A 1 97 ? 10.999 -8.641 -26.180 1.00 97.19 97 ASP A O 1
ATOM 761 N N . ASN A 1 98 ? 12.706 -7.229 -26.515 1.00 96.62 98 ASN A N 1
ATOM 762 C CA . ASN A 1 98 ? 12.589 -6.565 -25.218 1.00 96.62 98 ASN A CA 1
ATOM 763 C C . ASN A 1 98 ? 11.210 -5.926 -25.015 1.00 96.62 98 ASN A C 1
ATOM 765 O O . ASN A 1 98 ? 10.634 -6.075 -23.942 1.00 96.62 98 ASN A O 1
ATOM 769 N N . ALA A 1 99 ? 10.663 -5.243 -26.024 1.00 95.56 99 ALA A N 1
ATOM 770 C CA . ALA A 1 99 ? 9.328 -4.654 -25.949 1.00 95.56 99 ALA A CA 1
ATOM 771 C C . ALA A 1 99 ? 8.246 -5.730 -25.782 1.00 95.56 99 ALA A C 1
ATOM 773 O O . ALA A 1 99 ? 7.335 -5.565 -24.974 1.00 95.56 99 ALA A O 1
ATOM 774 N N . SER A 1 100 ? 8.365 -6.853 -26.497 1.00 96.25 100 SER A N 1
ATOM 775 C CA . SER A 1 100 ? 7.437 -7.979 -26.365 1.00 96.25 100 SER A CA 1
ATOM 776 C C . SER A 1 100 ? 7.517 -8.636 -24.985 1.00 96.25 100 SER A C 1
ATOM 778 O O . SER A 1 100 ? 6.481 -8.914 -24.383 1.00 96.25 100 SER A O 1
ATOM 780 N N . ARG A 1 101 ? 8.731 -8.797 -24.436 1.00 97.31 101 ARG A N 1
ATOM 781 C CA . ARG A 1 101 ? 8.949 -9.324 -23.088 1.00 97.31 101 ARG A CA 1
ATOM 782 C C . ARG A 1 101 ? 8.370 -8.388 -22.033 1.00 97.31 101 ARG A C 1
ATOM 784 O O . ARG A 1 101 ? 7.616 -8.846 -21.188 1.00 97.31 101 ARG A O 1
ATOM 791 N N . LEU A 1 102 ? 8.650 -7.088 -22.123 1.00 96.44 102 LEU A N 1
ATOM 792 C CA . LEU A 1 102 ? 8.106 -6.083 -21.205 1.00 96.44 102 LEU A CA 1
ATOM 793 C C . LEU A 1 102 ? 6.577 -6.026 -21.257 1.00 96.44 102 LEU A C 1
ATOM 795 O O . LEU A 1 102 ? 5.943 -5.888 -20.218 1.00 96.44 102 LEU A O 1
ATOM 799 N N . LYS A 1 103 ? 5.979 -6.161 -22.448 1.00 97.31 103 LYS A N 1
ATOM 800 C CA . LYS A 1 103 ? 4.522 -6.241 -22.595 1.00 97.31 103 LYS A CA 1
ATOM 801 C C . LYS A 1 103 ? 3.965 -7.470 -21.878 1.00 97.31 103 LYS A C 1
ATOM 803 O O . LYS A 1 103 ? 3.022 -7.332 -21.112 1.00 97.31 103 LYS A O 1
ATOM 808 N N . LYS A 1 104 ? 4.573 -8.639 -22.090 1.00 97.50 104 LYS A N 1
ATOM 809 C CA . LYS A 1 104 ? 4.162 -9.892 -21.446 1.00 97.50 104 LYS A CA 1
ATOM 810 C C . LYS A 1 104 ? 4.317 -9.832 -19.926 1.00 97.50 104 LYS A C 1
ATOM 812 O O . LYS A 1 104 ? 3.406 -10.219 -19.213 1.00 97.50 104 LYS A O 1
ATOM 817 N N . GLU A 1 105 ? 5.431 -9.293 -19.435 1.00 96.62 105 GLU A N 1
ATOM 818 C CA . GLU A 1 105 ? 5.649 -9.067 -18.002 1.00 96.62 105 GLU A CA 1
ATOM 819 C C . GLU A 1 105 ? 4.611 -8.093 -17.429 1.00 96.62 105 GLU A C 1
ATOM 821 O O . GLU A 1 105 ? 4.088 -8.329 -16.347 1.00 96.62 105 GLU A O 1
ATOM 826 N N . ALA A 1 106 ? 4.272 -7.014 -18.141 1.00 96.19 106 ALA A N 1
ATOM 827 C CA . ALA A 1 106 ? 3.244 -6.073 -17.702 1.00 96.19 106 ALA A CA 1
ATOM 828 C C . ALA A 1 106 ? 1.843 -6.707 -17.664 1.00 96.19 106 ALA A C 1
ATOM 830 O O . ALA A 1 106 ? 1.103 -6.454 -16.719 1.00 96.19 106 ALA A O 1
ATOM 831 N N . GLU A 1 107 ? 1.500 -7.536 -18.654 1.00 96.56 107 GLU A N 1
ATOM 832 C CA . GLU A 1 107 ? 0.243 -8.295 -18.692 1.00 96.56 107 GLU A CA 1
ATOM 833 C C . GLU A 1 107 ? 0.173 -9.304 -17.535 1.00 96.56 107 GLU A C 1
ATOM 835 O O . GLU A 1 107 ? -0.785 -9.287 -16.775 1.00 96.56 107 GLU A O 1
ATOM 840 N N . GLU A 1 108 ? 1.231 -10.089 -17.302 1.00 97.19 108 GLU A N 1
ATOM 841 C CA . GLU A 1 108 ? 1.305 -11.030 -16.169 1.00 97.19 108 GLU A CA 1
ATOM 842 C C . GLU A 1 108 ? 1.184 -10.320 -14.811 1.00 97.19 108 GLU A C 1
ATOM 844 O O . GLU A 1 108 ? 0.555 -10.831 -13.886 1.00 97.19 108 GLU A O 1
ATOM 849 N N . ARG A 1 109 ? 1.771 -9.124 -14.674 1.00 95.62 109 ARG A N 1
ATOM 850 C CA . ARG A 1 109 ? 1.634 -8.307 -13.460 1.00 95.62 109 ARG A CA 1
ATOM 851 C C . ARG A 1 109 ? 0.228 -7.753 -13.294 1.00 95.62 109 ARG A C 1
ATOM 853 O O . ARG A 1 109 ? -0.223 -7.648 -12.158 1.00 95.62 109 ARG A O 1
ATOM 860 N N . LEU A 1 110 ? -0.430 -7.365 -14.384 1.00 96.50 110 LEU A N 1
ATOM 861 C CA . LEU A 1 110 ? -1.803 -6.872 -14.343 1.00 96.50 110 LEU A CA 1
ATOM 862 C C . LEU A 1 110 ? -2.740 -7.978 -13.854 1.00 96.50 110 LEU A C 1
ATOM 864 O O . LEU A 1 110 ? -3.435 -7.757 -12.866 1.00 96.50 110 LEU A O 1
ATOM 868 N N . ASP A 1 111 ? -2.650 -9.170 -14.446 1.00 96.62 111 ASP A N 1
ATOM 869 C CA . ASP A 1 111 ? -3.421 -10.344 -14.025 1.00 96.62 111 ASP A CA 1
ATOM 870 C C . ASP A 1 111 ? -3.154 -10.675 -12.543 1.00 96.62 111 ASP A C 1
ATOM 872 O O . ASP A 1 111 ? -4.081 -10.878 -11.762 1.00 96.62 111 ASP A O 1
ATOM 876 N N . GLU A 1 112 ? -1.887 -10.635 -12.101 1.00 96.56 112 GLU A N 1
ATOM 877 C CA . GLU A 1 112 ? -1.523 -10.852 -10.692 1.00 96.56 112 GLU A CA 1
ATOM 878 C C . GLU A 1 112 ? -2.166 -9.812 -9.751 1.00 96.56 112 GLU A C 1
ATOM 880 O O . GLU A 1 112 ? -2.527 -10.132 -8.614 1.00 96.56 112 GLU A O 1
ATOM 885 N N . TYR A 1 113 ? -2.290 -8.554 -10.183 1.00 95.56 113 TYR A N 1
ATOM 886 C CA . TYR A 1 113 ? -2.942 -7.511 -9.392 1.00 95.56 113 TYR A CA 1
ATOM 887 C C . TYR A 1 113 ? -4.462 -7.643 -9.386 1.00 95.56 113 TYR A C 1
ATOM 889 O O . TYR A 1 113 ? -5.062 -7.440 -8.332 1.00 95.56 113 TYR A O 1
ATOM 897 N N . GLU A 1 114 ? -5.077 -8.005 -10.508 1.00 95.81 114 GLU A N 1
ATOM 898 C CA . GLU A 1 114 ? -6.515 -8.270 -10.590 1.00 95.81 114 GLU A CA 1
ATOM 899 C C . GLU A 1 114 ? -6.909 -9.454 -9.692 1.00 95.81 114 GLU A C 1
ATOM 901 O O . GLU A 1 114 ? -7.830 -9.341 -8.877 1.00 95.81 114 GLU A O 1
ATOM 906 N N . ASP A 1 115 ? -6.130 -10.538 -9.713 1.00 96.25 115 ASP A N 1
ATOM 907 C CA . ASP A 1 115 ? -6.294 -11.682 -8.808 1.00 96.25 115 ASP A CA 1
ATOM 908 C C . ASP A 1 115 ? -6.126 -11.293 -7.331 1.00 96.25 115 ASP A C 1
ATOM 910 O O . ASP A 1 115 ? -6.818 -11.801 -6.446 1.00 96.25 115 ASP A O 1
ATOM 914 N N . LYS A 1 116 ? -5.195 -10.387 -7.017 1.00 95.69 116 LYS A N 1
ATOM 915 C CA . LYS A 1 116 ? -5.034 -9.886 -5.644 1.00 95.69 116 LYS A CA 1
ATOM 916 C C . LYS A 1 116 ? -6.208 -9.013 -5.223 1.00 95.69 116 LYS A C 1
ATOM 918 O O . LYS A 1 116 ? -6.640 -9.125 -4.081 1.00 95.69 116 LYS A O 1
ATOM 923 N N . LEU A 1 117 ? -6.712 -8.153 -6.104 1.00 95.88 117 LEU A N 1
ATOM 924 C CA . LEU A 1 117 ? -7.845 -7.278 -5.807 1.00 95.88 117 LEU A CA 1
ATOM 925 C C . LEU A 1 117 ? -9.111 -8.085 -5.532 1.00 95.88 117 LEU A C 1
ATOM 927 O O . LEU A 1 117 ? -9.751 -7.859 -4.510 1.00 95.88 117 LEU A O 1
ATOM 931 N N . THR A 1 118 ? -9.411 -9.079 -6.366 1.00 95.12 118 THR A N 1
ATOM 932 C CA . THR A 1 118 ? -10.565 -9.967 -6.157 1.00 95.12 118 THR A CA 1
ATOM 933 C C . THR A 1 118 ? -10.473 -10.716 -4.824 1.00 95.12 118 THR A C 1
ATOM 935 O O . THR A 1 118 ? -11.411 -10.680 -4.029 1.00 95.12 118 THR A O 1
ATOM 938 N N . ARG A 1 119 ? -9.308 -11.289 -4.489 1.00 95.44 119 ARG A N 1
ATOM 939 C CA . ARG A 1 119 ? -9.085 -11.932 -3.177 1.00 95.44 119 ARG A CA 1
ATOM 940 C C . ARG A 1 119 ? -9.203 -10.962 -2.002 1.00 95.44 119 ARG A C 1
ATOM 942 O O . ARG A 1 119 ? -9.683 -11.342 -0.934 1.00 95.44 119 ARG A O 1
ATOM 949 N N . LEU A 1 120 ? -8.744 -9.720 -2.161 1.00 95.88 120 LEU A N 1
ATOM 950 C CA . LEU A 1 120 ? -8.882 -8.690 -1.129 1.00 95.88 120 LEU A CA 1
ATOM 951 C C . LEU A 1 120 ? -10.346 -8.308 -0.912 1.00 95.88 120 LEU A C 1
ATOM 953 O O . LEU A 1 120 ? -10.752 -8.127 0.233 1.00 95.88 120 LEU A O 1
ATOM 957 N N . GLU A 1 121 ? -11.140 -8.206 -1.975 1.00 94.62 121 GLU A N 1
ATOM 958 C CA . GLU A 1 121 ? -12.578 -7.947 -1.880 1.00 94.62 121 GLU A CA 1
ATOM 959 C C . GLU A 1 121 ? -13.306 -9.079 -1.147 1.00 94.62 121 GLU A C 1
ATOM 961 O O . GLU A 1 121 ? -14.094 -8.801 -0.239 1.00 94.62 121 GLU A O 1
ATOM 966 N N . GLU A 1 122 ? -12.987 -10.339 -1.459 1.00 95.88 122 GLU A N 1
ATOM 967 C CA . GLU A 1 122 ? -13.511 -11.512 -0.746 1.00 95.88 122 GLU A CA 1
ATOM 968 C C . GLU A 1 122 ? -13.123 -11.493 0.739 1.00 95.88 122 GLU A C 1
ATOM 970 O O . GLU A 1 122 ? -13.989 -11.587 1.612 1.00 95.88 122 GLU A O 1
ATOM 975 N N . THR A 1 123 ? -11.839 -11.268 1.037 1.00 94.62 123 THR A N 1
ATOM 976 C CA . THR A 1 123 ? -11.327 -11.201 2.416 1.00 94.62 123 THR A CA 1
ATOM 977 C C . THR A 1 123 ? -11.981 -10.057 3.196 1.00 94.62 123 THR A C 1
ATOM 979 O O . THR A 1 123 ? -12.317 -10.206 4.367 1.00 94.62 123 THR A O 1
ATOM 982 N N . LEU A 1 124 ? -12.198 -8.897 2.566 1.00 96.19 124 LEU A N 1
ATOM 983 C CA . LEU A 1 124 ? -12.884 -7.765 3.193 1.00 96.19 124 LEU A CA 1
ATOM 984 C C . LEU A 1 124 ? -14.360 -8.058 3.461 1.00 96.19 124 LEU A C 1
ATOM 986 O O . LEU A 1 124 ? -14.893 -7.588 4.468 1.00 96.19 124 LEU A O 1
ATOM 990 N N . ALA A 1 125 ? -15.033 -8.781 2.567 1.00 95.81 125 ALA A N 1
ATOM 991 C CA . ALA A 1 125 ? -16.414 -9.193 2.773 1.00 95.81 125 ALA A CA 1
ATOM 992 C C . ALA A 1 125 ? -16.524 -10.177 3.948 1.00 95.81 125 ALA A C 1
ATOM 994 O O . ALA A 1 125 ? -17.374 -9.983 4.820 1.00 95.81 125 ALA A O 1
ATOM 995 N N . GLU A 1 126 ? -15.629 -11.165 4.013 1.00 96.62 126 GLU A N 1
ATOM 996 C CA . GLU A 1 126 ? -15.540 -12.119 5.122 1.00 96.62 126 GLU A CA 1
ATOM 997 C C . GLU A 1 126 ? -15.244 -11.407 6.447 1.00 96.62 126 GLU A C 1
ATOM 999 O O . GLU A 1 126 ? -15.996 -11.556 7.409 1.00 96.62 126 GLU A O 1
ATOM 1004 N N . LEU A 1 127 ? -14.234 -10.534 6.471 1.00 96.88 127 LEU A N 1
ATOM 1005 C CA . LEU A 1 127 ? -13.849 -9.774 7.659 1.00 96.88 127 LEU A CA 1
ATOM 1006 C C . LEU A 1 127 ? -14.987 -8.872 8.158 1.00 96.88 127 LEU A C 1
ATOM 1008 O O . LEU A 1 127 ? -15.227 -8.765 9.359 1.00 96.88 127 LEU A O 1
ATOM 1012 N N . LYS A 1 128 ? -15.733 -8.230 7.250 1.00 96.69 128 LYS A N 1
ATOM 1013 C CA . LYS A 1 128 ? -16.918 -7.438 7.619 1.00 96.69 128 LYS A CA 1
ATOM 1014 C C . LYS A 1 128 ? -18.014 -8.306 8.231 1.00 96.69 128 LYS A C 1
ATOM 1016 O O . LYS A 1 128 ? -18.636 -7.877 9.202 1.00 96.69 128 LYS A O 1
ATOM 1021 N N . ALA A 1 129 ? -18.265 -9.487 7.670 1.00 96.62 129 ALA A N 1
ATOM 1022 C CA . ALA A 1 129 ? -19.261 -10.413 8.198 1.00 96.62 129 ALA A CA 1
ATOM 1023 C C . ALA A 1 129 ? -18.856 -10.935 9.585 1.00 96.62 129 ALA A C 1
ATOM 1025 O O . ALA A 1 129 ? -19.674 -10.924 10.506 1.00 96.62 129 ALA A O 1
ATOM 1026 N N . GLU A 1 130 ? -17.587 -11.311 9.759 1.00 96.25 130 GLU A N 1
ATOM 1027 C CA . GLU A 1 130 ? -17.042 -11.755 11.041 1.00 96.25 130 GLU A CA 1
ATOM 1028 C C . GLU A 1 130 ? -17.113 -10.641 12.091 1.00 96.25 130 GLU A C 1
ATOM 1030 O O . GLU A 1 130 ? -17.633 -10.859 13.184 1.00 96.25 130 GLU A O 1
ATOM 1035 N N . HIS A 1 131 ? -16.682 -9.422 11.756 1.00 95.56 131 HIS A N 1
ATOM 1036 C CA . HIS A 1 131 ? -16.765 -8.285 12.671 1.00 95.56 131 HIS A CA 1
ATOM 1037 C C . HIS A 1 131 ? -18.201 -7.925 13.044 1.00 95.56 131 HIS A C 1
ATOM 1039 O O . HIS A 1 131 ? -18.452 -7.587 14.197 1.00 95.56 131 HIS A O 1
ATOM 1045 N N . ALA A 1 132 ? -19.154 -8.007 12.112 1.00 96.62 132 ALA A N 1
ATOM 1046 C CA . ALA A 1 132 ? -20.562 -7.781 12.427 1.00 96.62 132 ALA A CA 1
ATOM 1047 C C . ALA A 1 132 ? -21.096 -8.842 13.404 1.00 96.62 132 ALA A C 1
ATOM 1049 O O . ALA A 1 132 ? -21.777 -8.501 14.373 1.00 96.62 132 ALA A O 1
ATOM 1050 N N . ALA A 1 133 ? -20.744 -10.115 13.197 1.00 96.75 133 ALA A N 1
ATOM 1051 C CA . ALA A 1 133 ? -21.120 -11.200 14.100 1.00 96.75 133 ALA A CA 1
ATOM 1052 C C . ALA A 1 133 ? -20.479 -11.040 15.491 1.00 96.75 133 ALA A C 1
ATOM 1054 O O . ALA A 1 133 ? -21.169 -11.151 16.506 1.00 96.75 133 ALA A O 1
ATOM 1055 N N . GLN A 1 134 ? -19.184 -10.719 15.548 1.00 96.12 134 GLN A N 1
ATOM 1056 C CA . GLN A 1 134 ? -18.467 -10.440 16.794 1.00 96.12 134 GLN A CA 1
ATOM 1057 C C . GLN A 1 134 ? -19.052 -9.226 17.525 1.00 96.12 134 GLN A C 1
ATOM 1059 O O . GLN A 1 134 ? -19.220 -9.272 18.740 1.00 96.12 134 GLN A O 1
ATOM 1064 N N . ALA A 1 135 ? -19.413 -8.164 16.803 1.00 96.56 135 ALA A N 1
ATOM 1065 C CA . ALA A 1 135 ? -20.006 -6.968 17.391 1.00 96.56 135 ALA A CA 1
ATOM 1066 C C . ALA A 1 135 ? -21.367 -7.254 18.041 1.00 96.56 135 ALA A C 1
ATOM 1068 O O . ALA A 1 135 ? -21.625 -6.773 19.143 1.00 96.56 135 ALA A O 1
ATOM 1069 N N . GLU A 1 136 ? -22.230 -8.051 17.403 1.00 96.62 136 GLU A N 1
ATOM 1070 C CA . GLU A 1 136 ? -23.512 -8.434 18.009 1.00 96.62 136 GLU A CA 1
ATOM 1071 C C . GLU A 1 136 ? -23.326 -9.366 19.217 1.00 96.62 136 GLU A C 1
ATOM 1073 O O . GLU A 1 136 ? -24.020 -9.199 20.223 1.00 96.62 136 GLU A O 1
ATOM 1078 N N . LEU A 1 137 ? -22.358 -10.291 19.174 1.00 97.19 137 LEU A N 1
ATOM 1079 C CA . LEU A 1 137 ? -22.013 -11.132 20.328 1.00 97.19 137 LEU A CA 1
ATOM 1080 C C . LEU A 1 137 ? -21.497 -10.302 21.508 1.00 97.19 137 LEU A C 1
ATOM 1082 O O . LEU A 1 137 ? -21.978 -10.465 22.630 1.00 97.19 137 LEU A O 1
ATOM 1086 N N . GLU A 1 138 ? -20.565 -9.383 21.260 1.00 96.44 138 GLU A N 1
ATOM 1087 C CA . GLU A 1 138 ? -19.996 -8.523 22.298 1.00 96.44 138 GLU A CA 1
ATOM 1088 C C . GLU A 1 138 ? -21.059 -7.592 22.882 1.00 96.44 138 GLU A C 1
ATOM 1090 O O . GLU A 1 138 ? -21.175 -7.441 24.095 1.00 96.44 138 GLU A O 1
ATOM 1095 N N . LYS A 1 139 ? -21.922 -7.024 22.037 1.00 96.81 139 LYS A N 1
ATOM 1096 C CA . LYS A 1 139 ? -23.060 -6.215 22.482 1.00 96.81 139 LYS A CA 1
ATOM 1097 C C . LYS A 1 139 ? -24.008 -7.013 23.374 1.00 96.81 139 LYS A C 1
ATOM 1099 O O . LYS A 1 139 ? -24.430 -6.503 24.411 1.00 96.81 139 LYS A O 1
ATOM 1104 N N . ALA A 1 140 ? -24.328 -8.256 23.011 1.00 96.62 140 ALA A N 1
ATOM 1105 C CA . ALA A 1 140 ? -25.144 -9.129 23.850 1.00 96.62 140 ALA A CA 1
ATOM 1106 C C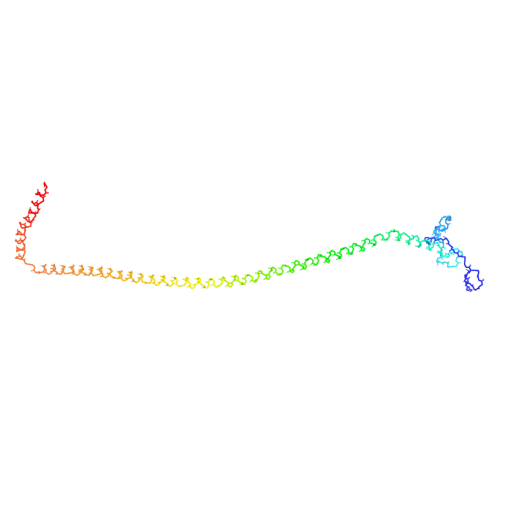 . ALA A 1 140 ? -24.457 -9.431 25.193 1.00 96.62 140 ALA A C 1
ATOM 1108 O O . ALA A 1 140 ? -25.110 -9.385 26.238 1.00 96.62 140 ALA A O 1
ATOM 1109 N N . HIS A 1 141 ? -23.144 -9.674 25.181 1.00 97.25 141 HIS A N 1
ATOM 1110 C CA . HIS A 1 141 ? -22.348 -9.902 26.384 1.00 97.25 141 HIS A CA 1
ATOM 1111 C C . HIS A 1 141 ? -22.329 -8.672 27.307 1.00 97.25 141 HIS A C 1
ATOM 1113 O O . HIS A 1 141 ? -22.661 -8.786 28.487 1.00 97.25 141 HIS A O 1
ATOM 1119 N N . VAL A 1 142 ? -22.047 -7.482 26.768 1.00 97.19 142 VAL A N 1
ATOM 1120 C CA . VAL A 1 142 ? -22.047 -6.215 27.515 1.00 97.19 142 VAL A CA 1
ATOM 1121 C C . VAL A 1 142 ? -23.422 -5.922 28.111 1.00 97.19 142 VAL A C 1
ATOM 1123 O O . VAL A 1 142 ? -23.512 -5.504 29.264 1.00 97.19 142 VAL A O 1
ATOM 1126 N N . LEU A 1 143 ? -24.507 -6.164 27.367 1.00 97.50 143 LEU A N 1
ATOM 1127 C CA . LEU A 1 143 ? -25.867 -5.987 27.883 1.00 97.50 143 LEU A CA 1
ATOM 1128 C C . LEU A 1 143 ? -26.179 -6.966 29.022 1.00 97.50 143 LEU A C 1
ATOM 1130 O O . LEU A 1 143 ? -26.735 -6.557 30.043 1.00 97.50 143 LEU A O 1
ATOM 1134 N N . ALA A 1 144 ? -25.796 -8.236 28.882 1.00 97.12 144 ALA A N 1
ATOM 1135 C CA . ALA A 1 144 ? -25.975 -9.233 29.933 1.00 97.12 144 ALA A CA 1
ATOM 1136 C C . ALA A 1 144 ? -25.171 -8.875 31.192 1.00 97.12 144 ALA A C 1
ATOM 1138 O O . ALA A 1 144 ? -25.687 -8.959 32.309 1.00 97.12 144 ALA A O 1
ATOM 1139 N N . GLU A 1 145 ? -23.928 -8.425 31.025 1.00 97.12 145 GLU A N 1
ATOM 1140 C CA . GLU A 1 145 ? -23.084 -7.990 32.132 1.00 97.12 145 GLU A CA 1
ATOM 1141 C C . GLU A 1 145 ? -23.642 -6.731 32.809 1.00 97.12 145 GLU A C 1
ATOM 1143 O O . GLU A 1 145 ? -23.706 -6.664 34.039 1.00 97.12 145 GLU A O 1
ATOM 1148 N N . ALA A 1 146 ? -24.099 -5.750 32.028 1.00 96.62 146 ALA A N 1
ATOM 1149 C CA . ALA A 1 146 ? -24.730 -4.542 32.543 1.00 96.62 146 ALA A CA 1
ATOM 1150 C C . ALA A 1 146 ? -25.973 -4.874 33.378 1.00 96.62 146 ALA A C 1
ATOM 1152 O O . ALA A 1 146 ? -26.135 -4.333 34.473 1.00 96.62 146 ALA A O 1
ATOM 1153 N N . GLU A 1 147 ? -26.807 -5.810 32.920 1.00 97.25 147 GLU A N 1
ATOM 1154 C CA . GLU A 1 147 ? -27.994 -6.239 33.657 1.00 97.25 147 GLU A CA 1
ATOM 1155 C C . GLU A 1 147 ? -27.627 -6.976 34.953 1.00 97.25 147 GLU A C 1
ATOM 1157 O O . GLU A 1 147 ? -28.175 -6.680 36.018 1.00 97.25 147 GLU A O 1
ATOM 1162 N N . GLN A 1 148 ? -26.631 -7.866 34.919 1.00 97.38 148 GLN A N 1
ATOM 1163 C CA . GLN A 1 148 ? -26.128 -8.512 36.134 1.00 97.38 148 GLN A CA 1
ATOM 1164 C C . GLN A 1 148 ? -25.560 -7.499 37.134 1.00 97.38 148 GLN A C 1
ATOM 1166 O O . GLN A 1 148 ? -25.837 -7.590 38.334 1.00 97.38 148 GLN A O 1
ATOM 1171 N N . ARG A 1 149 ? -24.783 -6.518 36.661 1.00 96.25 149 ARG A N 1
ATOM 1172 C CA . ARG A 1 149 ? -24.245 -5.435 37.496 1.00 96.25 149 ARG A CA 1
ATOM 1173 C C . ARG A 1 149 ? -25.371 -4.594 38.088 1.00 96.25 149 ARG A C 1
ATOM 1175 O O . ARG A 1 149 ? -25.321 -4.290 39.277 1.00 96.25 149 ARG A O 1
ATOM 1182 N N . ARG A 1 150 ? -26.410 -4.279 37.309 1.00 97.06 150 ARG A N 1
ATOM 1183 C CA . ARG A 1 150 ? -27.596 -3.545 37.772 1.00 97.06 150 ARG A CA 1
ATOM 1184 C C . ARG A 1 150 ? -28.310 -4.288 38.901 1.00 97.06 150 ARG A C 1
ATOM 1186 O O . ARG A 1 150 ? -28.634 -3.681 39.920 1.00 97.06 150 ARG A O 1
ATOM 1193 N N . VAL A 1 151 ? -28.520 -5.598 38.755 1.00 97.44 151 VAL A N 1
ATOM 1194 C CA . VAL A 1 151 ? -29.150 -6.434 39.792 1.00 97.44 151 VAL A CA 1
ATOM 1195 C C . VAL A 1 151 ? -28.303 -6.474 41.066 1.00 97.44 151 VAL A C 1
ATOM 1197 O O . VAL A 1 151 ? -28.843 -6.283 42.155 1.00 97.44 151 VAL A O 1
ATOM 1200 N N . ARG A 1 152 ? -26.982 -6.667 40.947 1.00 97.44 152 ARG A N 1
ATOM 1201 C CA . ARG A 1 152 ? -26.070 -6.647 42.106 1.00 97.44 152 ARG A CA 1
ATOM 1202 C C . ARG A 1 152 ? -26.075 -5.291 42.803 1.00 97.44 152 ARG A C 1
ATOM 1204 O O . ARG A 1 152 ? -26.280 -5.242 44.007 1.00 97.44 152 ARG A O 1
ATOM 1211 N N . MET A 1 153 ? -25.956 -4.202 42.046 1.00 96.94 153 MET A N 1
ATOM 1212 C CA . MET A 1 153 ? -25.982 -2.841 42.583 1.00 96.94 153 MET A CA 1
ATOM 1213 C C . MET A 1 153 ? -27.281 -2.554 43.336 1.00 96.94 153 MET A C 1
ATOM 1215 O O . MET A 1 153 ? -27.247 -1.967 44.414 1.00 96.94 153 MET A O 1
ATOM 1219 N N . ARG A 1 154 ? -28.425 -2.996 42.801 1.00 97.56 154 ARG A N 1
ATOM 1220 C CA . ARG A 1 154 ? -29.714 -2.848 43.479 1.00 97.56 154 ARG A CA 1
ATOM 1221 C C . ARG A 1 154 ? -29.753 -3.629 44.792 1.00 97.56 154 ARG A C 1
ATOM 1223 O O . ARG A 1 154 ? -30.153 -3.065 45.803 1.00 97.56 154 ARG A O 1
ATOM 1230 N N . ARG A 1 155 ? -29.306 -4.887 44.787 1.00 97.44 155 ARG A N 1
ATOM 1231 C CA . ARG A 1 155 ? -29.242 -5.715 45.999 1.00 97.44 155 ARG A CA 1
ATOM 1232 C C . ARG A 1 155 ? -28.320 -5.103 47.055 1.00 97.44 155 ARG A C 1
ATOM 1234 O O . ARG A 1 155 ? -28.674 -5.074 48.227 1.00 97.44 155 ARG A O 1
ATOM 1241 N N . ASP A 1 156 ? -27.162 -4.600 46.641 1.00 97.19 156 ASP A N 1
ATOM 1242 C CA . ASP A 1 156 ? -26.203 -3.961 47.542 1.00 97.19 156 ASP A CA 1
ATOM 1243 C C . ASP A 1 156 ? -26.766 -2.656 48.118 1.00 97.19 156 ASP A C 1
ATOM 1245 O O . ASP A 1 156 ? -26.570 -2.370 49.298 1.00 97.19 156 ASP A O 1
ATOM 1249 N N . ALA A 1 157 ? -27.496 -1.876 47.314 1.00 96.94 157 ALA A N 1
ATOM 1250 C CA . ALA A 1 157 ? -28.184 -0.675 47.776 1.00 96.94 157 ALA A CA 1
ATOM 1251 C C . ALA A 1 157 ? -29.299 -1.006 48.779 1.00 96.94 157 ALA A C 1
ATOM 1253 O O . ALA A 1 157 ? -29.361 -0.379 49.832 1.00 96.94 157 ALA A O 1
ATOM 1254 N N . GLU A 1 158 ? -30.137 -2.008 48.493 1.00 97.38 158 GLU A N 1
ATOM 1255 C CA . GLU A 1 158 ? -31.187 -2.484 49.406 1.00 97.38 158 GLU A CA 1
ATOM 1256 C C . GLU A 1 158 ? -30.579 -2.966 50.733 1.00 97.38 158 GLU A C 1
ATOM 1258 O O . GLU A 1 158 ? -30.999 -2.521 51.799 1.00 97.38 158 GLU A O 1
ATOM 1263 N N . PHE A 1 159 ? -29.512 -3.769 50.678 1.00 97.44 159 PHE A N 1
ATOM 1264 C CA . PHE A 1 159 ? -28.796 -4.221 51.871 1.00 97.44 159 PHE A CA 1
ATOM 1265 C C . PHE A 1 159 ? -28.209 -3.056 52.679 1.00 97.44 159 PHE A C 1
ATOM 1267 O O . PHE A 1 159 ? -28.328 -3.032 53.902 1.00 97.44 159 PHE A O 1
ATOM 1274 N N . ARG A 1 160 ? -27.598 -2.063 52.020 1.00 96.75 160 ARG A N 1
ATOM 1275 C CA . ARG A 1 160 ? -27.081 -0.864 52.700 1.00 96.75 160 ARG A CA 1
ATOM 1276 C C . ARG A 1 160 ? -28.197 -0.068 53.365 1.00 96.75 160 ARG A C 1
ATOM 1278 O O . ARG A 1 160 ? -28.046 0.299 54.522 1.00 96.75 160 ARG A O 1
ATOM 1285 N N . ILE A 1 161 ? -29.318 0.148 52.676 1.00 97.00 161 ILE A N 1
ATOM 1286 C CA . ILE A 1 161 ? -30.485 0.839 53.241 1.00 97.00 161 ILE A CA 1
ATOM 1287 C C . ILE A 1 161 ? -30.984 0.111 54.494 1.00 97.00 161 ILE A C 1
ATOM 1289 O O . ILE A 1 161 ? -31.276 0.755 55.498 1.00 97.00 161 ILE A O 1
ATOM 1293 N N . GLU A 1 162 ? -31.059 -1.220 54.470 1.00 97.00 162 GLU A N 1
ATOM 1294 C CA . GLU A 1 162 ? -31.465 -2.004 55.641 1.00 97.00 162 GLU A CA 1
ATOM 1295 C C . GLU A 1 162 ? -30.503 -1.845 56.825 1.00 97.00 162 GLU A C 1
ATOM 1297 O O . GLU A 1 162 ? -30.961 -1.692 57.961 1.00 97.00 162 GLU A O 1
ATOM 1302 N N . GLN A 1 163 ? -29.188 -1.855 56.577 1.00 97.44 163 GLN A N 1
ATOM 1303 C CA . GLN A 1 163 ? -28.182 -1.638 57.623 1.00 97.44 163 GLN A CA 1
ATOM 1304 C C . GLN A 1 163 ? -28.290 -0.231 58.220 1.00 97.44 163 GLN A C 1
ATOM 1306 O O . GLN A 1 163 ? -28.399 -0.099 59.437 1.00 97.44 163 GLN A O 1
ATOM 1311 N N . GLU A 1 164 ? -28.364 0.797 57.375 1.00 96.62 164 GLU A N 1
ATOM 1312 C CA . GLU A 1 164 ? -28.506 2.201 57.787 1.00 96.62 164 GLU A CA 1
ATOM 1313 C C . GLU A 1 164 ? -29.801 2.427 58.582 1.00 96.62 164 GLU A C 1
ATOM 1315 O O . GLU A 1 164 ? -29.801 3.078 59.624 1.00 96.62 164 GLU A O 1
ATOM 1320 N N . LEU A 1 165 ? -30.921 1.829 58.159 1.00 97.19 165 LEU A N 1
ATOM 1321 C CA . LEU A 1 165 ? -32.180 1.897 58.908 1.00 97.19 165 LEU A CA 1
ATOM 1322 C C . LEU A 1 165 ? -32.079 1.210 60.270 1.00 97.19 165 LEU A C 1
ATOM 1324 O O . LEU A 1 165 ? -32.671 1.681 61.245 1.00 97.19 165 LEU A O 1
ATOM 1328 N N . LYS A 1 166 ? -31.374 0.079 60.353 1.00 96.69 166 LYS A N 1
ATOM 1329 C CA . LYS A 1 166 ? -31.163 -0.632 61.617 1.00 96.69 166 LYS A CA 1
ATOM 1330 C C . LYS A 1 166 ? -30.295 0.190 62.568 1.00 96.69 166 LYS A C 1
ATOM 1332 O O . LYS A 1 166 ? -30.632 0.282 63.748 1.00 96.69 166 LYS A O 1
ATOM 1337 N N . GLU A 1 167 ? -29.231 0.799 62.057 1.00 97.19 167 GLU A N 1
ATOM 1338 C CA . GLU A 1 167 ? -28.349 1.687 62.813 1.00 97.19 167 GLU A CA 1
ATOM 1339 C C . GLU A 1 167 ? -29.094 2.940 63.291 1.00 97.19 167 GLU A C 1
ATOM 1341 O O . GLU A 1 167 ? -29.123 3.214 64.490 1.00 97.19 167 GLU A O 1
ATOM 1346 N N . ALA A 1 168 ? -29.822 3.621 62.402 1.00 95.81 168 ALA A N 1
ATOM 1347 C CA . ALA A 1 168 ? -30.636 4.784 62.749 1.00 95.81 168 ALA A CA 1
ATOM 1348 C C . ALA A 1 168 ? -31.682 4.463 63.830 1.00 95.81 168 ALA A C 1
ATOM 1350 O O . ALA A 1 168 ? -31.867 5.233 64.772 1.00 95.81 168 ALA A O 1
ATOM 1351 N N . ARG A 1 169 ? -32.346 3.300 63.749 1.00 96.38 169 ARG A N 1
ATOM 1352 C CA . ARG A 1 169 ? -33.281 2.845 64.794 1.00 96.38 169 ARG A CA 1
ATOM 1353 C C . ARG A 1 169 ? -32.586 2.615 66.133 1.00 96.38 169 ARG A C 1
ATOM 1355 O O . ARG A 1 169 ? -33.155 2.966 67.162 1.00 96.38 169 ARG A O 1
ATOM 1362 N N . ALA A 1 170 ? -31.393 2.022 66.132 1.00 96.12 170 ALA A N 1
ATOM 1363 C CA . ALA A 1 170 ? -30.630 1.796 67.357 1.00 96.12 170 ALA A CA 1
ATOM 1364 C C . ALA A 1 170 ? -30.232 3.124 68.020 1.00 96.12 170 ALA A C 1
ATOM 1366 O O . ALA A 1 170 ? -30.420 3.273 69.226 1.00 96.12 170 ALA A O 1
ATOM 1367 N N . ILE A 1 171 ? -29.778 4.099 67.226 1.00 96.44 171 ILE A N 1
ATOM 1368 C CA . ILE A 1 171 ? -29.434 5.447 67.697 1.00 96.44 171 ILE A CA 1
ATOM 1369 C C . ILE A 1 171 ? -30.663 6.140 68.301 1.00 96.44 171 ILE A C 1
ATOM 1371 O O . ILE A 1 171 ? -30.599 6.614 69.432 1.00 96.44 171 ILE A O 1
ATOM 1375 N N . LEU A 1 172 ? -31.806 6.131 67.604 1.00 96.31 172 LEU A N 1
ATOM 1376 C CA . LEU A 1 172 ? -33.044 6.745 68.104 1.00 96.31 172 LEU A CA 1
ATOM 1377 C C . LEU A 1 172 ? -33.541 6.098 69.404 1.00 96.31 172 LEU A C 1
ATOM 1379 O O . LEU A 1 172 ? -34.011 6.795 70.300 1.00 96.31 172 LEU A O 1
ATOM 1383 N N . LEU A 1 173 ? -33.443 4.770 69.527 1.00 95.81 173 LEU A N 1
ATOM 1384 C CA . LEU A 1 173 ? -33.799 4.072 70.764 1.00 95.81 173 LEU A CA 1
ATOM 1385 C C . LEU A 1 173 ? -32.859 4.446 71.910 1.00 95.81 173 LEU A C 1
ATOM 1387 O O . LEU A 1 173 ? -33.327 4.686 73.021 1.00 95.81 173 LEU A O 1
ATOM 1391 N N . GLN A 1 174 ? -31.554 4.516 71.647 1.00 96.19 174 GLN A N 1
ATOM 1392 C CA . GLN A 1 174 ? -30.573 4.936 72.641 1.00 96.19 174 GLN A CA 1
ATOM 1393 C C . GLN A 1 174 ? -30.847 6.367 73.120 1.00 96.19 174 GLN A C 1
ATOM 1395 O O . GLN A 1 174 ? -30.856 6.613 74.324 1.00 96.19 174 GLN A O 1
ATOM 1400 N N . GLU A 1 175 ? -31.133 7.289 72.202 1.00 94.69 175 GLU A N 1
ATOM 1401 C CA . GLU A 1 175 ? -31.465 8.678 72.522 1.00 94.69 175 GLU A CA 1
ATOM 1402 C C . GLU A 1 175 ? -32.781 8.787 73.308 1.00 94.69 175 GLU A C 1
ATOM 1404 O O . GLU A 1 175 ? -32.850 9.496 74.312 1.00 94.69 175 GLU A O 1
ATOM 1409 N N . ALA A 1 176 ? -33.812 8.025 72.929 1.00 94.69 176 ALA A N 1
ATOM 1410 C CA . ALA A 1 176 ? -35.078 7.979 73.657 1.00 94.69 176 ALA A CA 1
ATOM 1411 C C . ALA A 1 176 ? -34.912 7.441 75.089 1.00 94.69 176 ALA A C 1
ATOM 1413 O O . ALA A 1 176 ? -35.473 8.013 76.025 1.00 94.69 176 ALA A O 1
ATOM 1414 N N . VAL A 1 177 ? -34.126 6.373 75.275 1.00 95.19 177 VAL A N 1
ATOM 1415 C CA . VAL A 1 177 ? -33.806 5.829 76.605 1.00 95.19 177 VAL A CA 1
ATOM 1416 C C . VAL A 1 177 ? -33.032 6.854 77.425 1.00 95.19 177 VAL A C 1
ATOM 1418 O O . VAL A 1 177 ? -33.385 7.091 78.578 1.00 95.19 177 VAL A O 1
ATOM 1421 N N . GLN A 1 178 ? -32.025 7.501 76.836 1.00 95.50 178 GLN A N 1
ATOM 1422 C CA . GLN A 1 178 ? -31.234 8.520 77.520 1.00 95.50 178 GLN A CA 1
ATOM 1423 C C . GLN A 1 178 ? -32.115 9.690 77.984 1.00 95.50 178 GLN A C 1
ATOM 1425 O O . GLN A 1 178 ? -32.067 10.062 79.154 1.00 95.50 178 GLN A O 1
ATOM 1430 N N . ASN A 1 179 ? -32.983 10.203 77.107 1.00 93.44 179 ASN A N 1
ATOM 1431 C CA . ASN A 1 179 ? -33.918 11.281 77.430 1.00 93.44 179 ASN A CA 1
ATOM 1432 C C . ASN A 1 179 ? -34.931 10.871 78.509 1.00 93.44 179 ASN A C 1
ATOM 1434 O O . ASN A 1 179 ? -35.223 11.658 79.409 1.00 93.44 179 ASN A O 1
ATOM 1438 N N . ALA A 1 180 ? -35.447 9.638 78.459 1.00 93.44 180 ALA A N 1
ATOM 1439 C CA . ALA A 1 180 ? -36.354 9.116 79.479 1.00 93.44 180 ALA A CA 1
ATOM 1440 C C . ALA A 1 180 ? -35.670 8.990 80.849 1.00 93.44 180 ALA A C 1
ATOM 1442 O O . ALA A 1 180 ? -36.267 9.353 81.861 1.00 93.44 180 ALA A O 1
ATOM 1443 N N . VAL A 1 181 ? -34.415 8.523 80.886 1.00 94.25 181 VAL A N 1
ATOM 1444 C CA . VAL A 1 181 ? -33.609 8.457 82.115 1.00 94.25 181 VAL A CA 1
ATOM 1445 C C . VAL A 1 181 ? -33.369 9.857 82.674 1.00 94.25 181 VAL A C 1
ATOM 1447 O O . VAL A 1 181 ? -33.598 10.070 83.860 1.00 94.25 181 VAL A O 1
ATOM 1450 N N . THR A 1 182 ? -32.987 10.8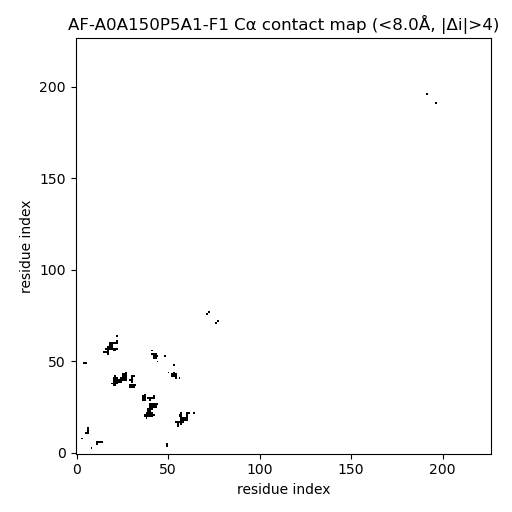25 81.837 1.00 94.12 182 THR A N 1
ATOM 1451 C CA . THR A 1 182 ? -32.788 12.217 82.268 1.00 94.12 182 THR A CA 1
ATOM 1452 C C . THR A 1 182 ? -34.079 12.836 82.815 1.00 94.12 182 THR A C 1
ATOM 1454 O O . THR A 1 182 ? -34.057 13.443 83.883 1.00 94.12 182 THR A O 1
ATOM 1457 N N . ALA A 1 183 ? -35.221 12.624 82.154 1.00 91.06 183 ALA A N 1
ATOM 1458 C CA . ALA A 1 183 ? -36.516 13.104 82.640 1.00 91.06 183 ALA A CA 1
ATOM 1459 C C . ALA A 1 183 ? -36.933 12.435 83.964 1.00 91.06 183 ALA A C 1
ATOM 1461 O O . ALA A 1 183 ? -37.456 13.098 84.861 1.00 91.06 183 ALA A O 1
ATOM 1462 N N . ALA A 1 184 ? -36.688 11.129 84.111 1.00 89.88 184 ALA A N 1
ATOM 1463 C CA . ALA A 1 184 ? -36.946 10.403 85.351 1.00 89.88 184 ALA A CA 1
ATOM 1464 C C . ALA A 1 184 ? -36.038 10.883 86.494 1.00 89.88 184 ALA A C 1
ATOM 1466 O O . ALA A 1 184 ? -36.514 11.050 87.615 1.00 89.88 184 ALA A O 1
ATOM 1467 N N . GLU A 1 185 ? -34.758 11.148 86.217 1.00 89.31 185 GLU A N 1
ATOM 1468 C CA . GLU A 1 185 ? -33.812 11.721 87.177 1.00 89.31 185 GLU A CA 1
ATOM 1469 C C . GLU A 1 185 ? -34.267 13.110 87.642 1.00 89.31 185 GLU A C 1
ATOM 1471 O O . GLU A 1 185 ? -34.264 13.394 88.840 1.00 89.31 185 GLU A O 1
ATOM 1476 N N . GLU A 1 186 ? -34.712 13.963 86.720 1.00 90.62 186 GLU A N 1
ATOM 1477 C CA . GLU A 1 186 ? -35.212 15.299 87.043 1.00 90.62 186 GLU A CA 1
ATOM 1478 C C . GLU A 1 186 ? -36.502 15.246 87.879 1.00 90.62 186 GLU A C 1
ATOM 1480 O O . GLU A 1 186 ? -36.618 15.950 88.886 1.00 90.62 186 GLU A O 1
ATOM 1485 N N . LEU A 1 187 ? -37.429 14.339 87.549 1.00 88.00 187 LEU A N 1
ATOM 1486 C CA . LEU A 1 187 ? -38.626 14.076 88.355 1.00 88.00 187 LEU A CA 1
ATOM 1487 C C . LEU A 1 187 ? -38.288 13.538 89.753 1.00 88.00 187 LEU A C 1
ATOM 1489 O O . LEU A 1 187 ? -38.861 14.009 90.737 1.00 88.00 187 LEU A O 1
ATOM 1493 N N . LEU A 1 188 ? -37.357 12.584 89.861 1.00 83.62 188 LEU A N 1
ATOM 1494 C CA . LEU A 1 188 ? -36.887 12.038 91.139 1.00 83.62 188 LEU A CA 1
ATOM 1495 C C . LEU A 1 188 ? -36.257 13.135 92.001 1.00 83.62 188 LEU A C 1
ATOM 1497 O O . LEU A 1 188 ? -36.624 13.275 93.165 1.00 83.62 188 LEU A O 1
ATOM 1501 N N . ARG A 1 189 ? -35.385 13.977 91.432 1.00 84.44 189 ARG A N 1
ATOM 1502 C CA . ARG A 1 189 ? -34.793 15.123 92.144 1.00 84.44 189 ARG A CA 1
ATOM 1503 C C . ARG A 1 189 ? -35.849 16.098 92.676 1.00 84.44 189 ARG A C 1
ATOM 1505 O O . ARG A 1 189 ? -35.647 16.670 93.742 1.00 84.44 189 ARG A O 1
ATOM 1512 N N . GLN A 1 190 ? -36.964 16.284 91.966 1.00 85.19 190 GLN A N 1
ATOM 1513 C CA . GLN A 1 190 ? -38.055 17.171 92.394 1.00 85.19 190 GLN A CA 1
ATOM 1514 C C . GLN A 1 190 ? -39.012 16.541 93.421 1.00 85.19 190 GLN A C 1
ATOM 1516 O O . GLN A 1 190 ? -39.689 17.276 94.141 1.00 85.19 190 GLN A O 1
ATOM 1521 N N . ARG A 1 191 ? -39.132 15.207 93.468 1.00 78.50 191 ARG A N 1
ATOM 1522 C CA . ARG A 1 191 ? -40.186 14.501 94.226 1.00 78.50 191 ARG A CA 1
ATOM 1523 C C . ARG A 1 191 ? -39.688 13.615 95.371 1.00 78.50 191 ARG A C 1
ATOM 1525 O O . ARG A 1 191 ? -40.518 13.207 96.177 1.00 78.50 191 ARG A O 1
ATOM 1532 N N . VAL A 1 192 ? -38.390 13.322 95.465 1.00 76.12 192 VAL A N 1
ATOM 1533 C CA . VAL A 1 192 ? -37.817 12.486 96.535 1.00 76.12 192 VAL A CA 1
ATOM 1534 C C . VAL A 1 192 ? -37.937 13.164 97.903 1.00 76.12 192 VAL A C 1
ATOM 1536 O O . VAL A 1 192 ? -37.517 14.307 98.090 1.00 76.12 192 VAL A O 1
ATOM 1539 N N . ASN A 1 193 ? -38.475 12.425 98.875 1.00 74.62 193 ASN A N 1
ATOM 1540 C CA . ASN A 1 193 ? -38.530 12.799 100.288 1.00 74.62 193 ASN A CA 1
ATOM 1541 C C . ASN A 1 193 ? -37.597 11.894 101.135 1.00 74.62 193 ASN A C 1
ATOM 1543 O O . ASN A 1 193 ? -36.977 10.964 100.619 1.00 74.62 193 ASN A O 1
ATOM 1547 N N . ARG A 1 194 ? -37.462 12.170 102.442 1.00 71.75 194 ARG A N 1
ATOM 1548 C CA . ARG A 1 194 ? -36.588 11.379 103.335 1.00 71.75 194 ARG A CA 1
ATOM 1549 C C . ARG A 1 194 ? -37.081 9.942 103.567 1.00 71.75 194 ARG A C 1
ATOM 1551 O O . ARG A 1 194 ? -36.252 9.045 103.641 1.00 71.75 194 ARG A O 1
ATOM 1558 N N . GLU A 1 195 ? -38.392 9.718 103.625 1.00 75.56 195 GLU A N 1
ATOM 1559 C CA . GLU A 1 195 ? -38.981 8.385 103.848 1.00 75.56 195 GLU A CA 1
ATOM 1560 C C . GLU A 1 195 ? -38.716 7.430 102.673 1.00 75.56 195 GLU A C 1
ATOM 1562 O O . GLU A 1 195 ? -38.456 6.244 102.875 1.00 75.56 195 GLU A O 1
ATOM 1567 N N . ASP A 1 196 ? -38.722 7.941 101.441 1.00 75.62 196 ASP A N 1
ATOM 1568 C CA . ASP A 1 196 ? -38.399 7.158 100.249 1.00 75.62 196 ASP A CA 1
ATOM 1569 C C . ASP A 1 196 ? -36.931 6.711 100.230 1.00 75.62 196 ASP A C 1
ATOM 1571 O O . ASP A 1 196 ? -36.643 5.577 99.849 1.00 75.62 196 ASP A O 1
ATOM 1575 N N . LEU A 1 197 ? -36.004 7.562 100.684 1.00 76.19 197 LEU A N 1
ATOM 1576 C CA . LEU A 1 197 ? -34.582 7.216 100.790 1.00 76.19 197 LEU A CA 1
ATOM 1577 C C . LEU A 1 197 ? -34.338 6.135 101.849 1.00 76.19 197 LEU A C 1
ATOM 1579 O O . LEU A 1 197 ? -33.599 5.185 101.590 1.00 76.19 197 LEU A O 1
ATOM 1583 N N . ASP A 1 198 ? -34.983 6.245 103.012 1.00 79.19 198 ASP A N 1
ATOM 1584 C CA . ASP A 1 198 ? -34.859 5.256 104.088 1.00 79.19 198 ASP A CA 1
ATOM 1585 C C . ASP A 1 198 ? -35.410 3.886 103.657 1.00 79.19 198 ASP A C 1
ATOM 1587 O O . ASP A 1 198 ? -34.758 2.860 103.863 1.00 79.19 198 ASP A O 1
ATOM 1591 N N . ARG A 1 199 ? -36.546 3.863 102.945 1.00 81.12 199 ARG A N 1
ATOM 1592 C CA . ARG A 1 199 ? -37.126 2.637 102.370 1.00 81.12 199 ARG A CA 1
ATOM 1593 C C . ARG A 1 199 ? -36.201 1.963 101.352 1.00 81.12 199 ARG A C 1
ATOM 1595 O O . ARG A 1 199 ? -36.008 0.750 101.418 1.00 81.12 199 ARG A O 1
ATOM 1602 N N . VAL A 1 200 ? -35.611 2.727 100.427 1.00 80.50 200 VAL A N 1
ATOM 1603 C CA . VAL A 1 200 ? -34.673 2.181 99.425 1.00 80.50 200 VAL A CA 1
ATOM 1604 C C . VAL A 1 200 ? -33.404 1.643 100.096 1.00 80.50 200 VAL A C 1
ATOM 1606 O O . VAL A 1 200 ? -32.902 0.589 99.702 1.00 80.50 200 VAL A O 1
ATOM 1609 N N . ASN A 1 201 ? -32.912 2.310 101.143 1.00 80.12 201 ASN A N 1
ATOM 1610 C CA . ASN A 1 201 ? -31.765 1.841 101.924 1.00 80.12 201 ASN A CA 1
ATOM 1611 C C . ASN A 1 201 ? -32.058 0.512 102.638 1.00 80.12 201 ASN A C 1
ATOM 1613 O O . ASN A 1 201 ? -31.235 -0.403 102.590 1.00 80.12 201 ASN A O 1
ATOM 1617 N N . GLU A 1 202 ? -33.231 0.366 103.260 1.00 80.81 202 GLU A N 1
ATOM 1618 C CA . GLU A 1 202 ? -33.643 -0.902 103.874 1.00 80.81 202 GLU A CA 1
ATOM 1619 C C . GLU A 1 202 ? -33.771 -2.038 102.850 1.00 80.81 202 GLU A C 1
ATOM 1621 O O . GLU A 1 202 ? -33.375 -3.176 103.121 1.00 80.81 202 GLU A O 1
ATOM 1626 N N . GLU A 1 203 ? -34.303 -1.747 101.663 1.00 79.75 203 GLU A N 1
ATOM 1627 C CA . GLU A 1 203 ? -34.446 -2.726 100.586 1.00 79.75 203 GLU A CA 1
ATOM 1628 C C . GLU A 1 203 ? -33.081 -3.157 100.022 1.00 79.75 203 GLU A C 1
ATOM 1630 O O . GLU A 1 203 ? -32.845 -4.351 99.813 1.00 79.75 203 GLU A O 1
ATOM 1635 N N . TYR A 1 204 ? -32.128 -2.226 99.900 1.00 77.44 204 TYR A N 1
ATOM 1636 C CA . TYR A 1 204 ? -30.743 -2.529 99.529 1.00 77.44 204 TYR A CA 1
ATOM 1637 C C . TYR A 1 204 ? -30.052 -3.419 100.574 1.00 77.44 204 TYR A C 1
ATOM 1639 O O . TYR A 1 204 ? -29.427 -4.424 100.228 1.00 77.44 204 TYR A O 1
ATOM 1647 N N . LEU A 1 205 ? -30.219 -3.114 101.865 1.00 81.88 205 LEU A N 1
ATOM 1648 C CA . LEU A 1 205 ? -29.669 -3.919 102.962 1.00 81.88 205 LEU A CA 1
ATOM 1649 C C . LEU A 1 205 ? -30.262 -5.337 103.009 1.00 81.88 205 LEU A C 1
ATOM 1651 O O . LEU A 1 205 ? -29.547 -6.286 103.331 1.00 81.88 205 LEU A O 1
ATOM 1655 N N . LYS A 1 206 ? -31.536 -5.510 102.633 1.00 81.81 206 LYS A N 1
ATOM 1656 C CA . LYS A 1 206 ? -32.172 -6.831 102.479 1.00 81.81 206 LYS A CA 1
ATOM 1657 C C . LYS A 1 206 ? -31.697 -7.593 101.238 1.00 81.81 206 LYS A C 1
ATOM 1659 O O . LYS A 1 206 ? -31.645 -8.822 101.272 1.00 81.81 206 LYS A O 1
ATOM 1664 N N . ALA A 1 207 ? -31.329 -6.905 100.158 1.00 75.00 207 ALA A N 1
ATOM 1665 C CA . ALA A 1 207 ? -30.889 -7.538 98.913 1.00 75.00 207 ALA A CA 1
ATOM 1666 C C . ALA A 1 207 ? -29.453 -8.101 98.977 1.00 75.00 207 ALA A C 1
ATOM 1668 O O . ALA A 1 207 ? -29.164 -9.127 98.355 1.00 75.00 207 ALA A O 1
ATOM 1669 N N . ILE A 1 208 ? -28.557 -7.483 99.758 1.00 76.75 208 ILE A N 1
ATOM 1670 C CA . ILE A 1 208 ? -27.158 -7.927 99.932 1.00 76.75 208 ILE A CA 1
ATOM 1671 C C . ILE A 1 208 ? -27.038 -9.406 100.360 1.00 76.75 208 ILE A C 1
ATOM 1673 O O . ILE A 1 208 ? -26.318 -10.154 99.691 1.00 76.75 208 ILE A O 1
ATOM 1677 N N . PRO A 1 209 ? -27.734 -9.895 101.407 1.00 73.12 209 PRO A N 1
ATOM 1678 C CA . PRO A 1 209 ? -27.642 -11.304 101.796 1.00 73.12 209 PRO A CA 1
ATOM 1679 C C . PRO A 1 209 ? -28.204 -12.267 100.735 1.00 73.12 209 PRO A C 1
ATOM 1681 O O . PRO A 1 209 ? -27.699 -13.384 100.595 1.00 73.12 209 PRO A O 1
ATOM 1684 N N . ALA A 1 210 ? -29.191 -11.849 99.935 1.00 67.69 210 ALA A N 1
ATOM 1685 C CA . ALA A 1 210 ? -29.746 -12.660 98.848 1.00 67.69 210 ALA A CA 1
ATOM 1686 C C . ALA A 1 210 ? -28.779 -12.791 97.651 1.00 67.69 210 ALA A C 1
ATOM 1688 O O . ALA A 1 210 ? -28.614 -13.878 97.098 1.00 67.69 210 ALA A O 1
ATOM 1689 N N . ALA A 1 211 ? -28.076 -11.718 97.276 1.00 65.00 211 ALA A N 1
ATOM 1690 C CA . ALA A 1 211 ? -27.094 -11.752 96.188 1.00 65.00 211 ALA A CA 1
ATOM 1691 C C . ALA A 1 211 ? -25.805 -12.503 96.576 1.00 65.00 211 ALA A C 1
ATOM 1693 O O . ALA A 1 211 ? -25.262 -13.268 95.776 1.00 65.00 211 ALA A O 1
ATOM 1694 N N . VAL A 1 212 ? -25.342 -12.338 97.821 1.00 67.56 212 VAL A N 1
ATOM 1695 C CA . VAL A 1 212 ? -24.155 -13.034 98.348 1.00 67.56 212 VAL A CA 1
ATOM 1696 C C . VAL A 1 212 ? -24.412 -14.537 98.501 1.00 67.56 212 VAL A C 1
ATOM 1698 O O . VAL A 1 212 ? -23.556 -15.343 98.135 1.00 67.56 212 VAL A O 1
ATOM 1701 N N . SER A 1 213 ? -25.604 -14.945 98.948 1.00 65.00 213 SER A N 1
ATOM 1702 C CA . SER A 1 213 ? -25.977 -16.368 99.016 1.00 65.00 213 SER A CA 1
ATOM 1703 C C . SER A 1 213 ? -26.177 -17.003 97.631 1.00 65.00 213 SER A C 1
ATOM 1705 O O . SER A 1 213 ? -25.748 -18.137 97.413 1.00 65.00 213 SER A O 1
ATOM 1707 N N . ALA A 1 214 ? -26.718 -16.266 96.654 1.00 62.75 214 ALA A N 1
ATOM 1708 C CA . ALA A 1 214 ? -26.830 -16.722 95.264 1.00 62.75 214 ALA A CA 1
ATOM 1709 C C . ALA A 1 214 ? -25.472 -16.829 94.531 1.00 62.75 214 ALA A C 1
ATOM 1711 O O . ALA A 1 214 ? -25.331 -17.629 93.600 1.00 62.75 214 ALA A O 1
ATOM 1712 N N . GLY A 1 215 ? -24.471 -16.037 94.936 1.00 62.22 215 GLY A N 1
ATOM 1713 C CA . GLY A 1 215 ? -23.081 -16.158 94.484 1.00 62.22 215 GLY A CA 1
ATOM 1714 C C . GLY A 1 215 ? -22.340 -17.329 95.143 1.00 62.22 215 GLY A C 1
ATOM 1715 O O . GLY A 1 215 ? -21.662 -18.092 94.456 1.00 62.22 215 GLY A O 1
ATOM 1716 N N . ALA A 1 216 ? -22.536 -17.536 96.449 1.00 60.84 216 ALA A N 1
ATOM 1717 C CA . ALA A 1 216 ? -21.939 -18.646 97.197 1.00 60.84 216 ALA A CA 1
ATOM 1718 C C . ALA A 1 216 ? -22.466 -20.025 96.745 1.00 60.84 216 ALA A C 1
ATOM 1720 O O . ALA A 1 216 ? -21.690 -20.973 96.624 1.00 60.84 216 ALA A O 1
ATOM 1721 N N . ALA A 1 217 ? -23.756 -20.132 96.403 1.00 57.94 217 ALA A N 1
ATOM 1722 C CA . ALA A 1 217 ? -24.349 -21.364 95.874 1.00 57.94 217 ALA A CA 1
ATOM 1723 C C . ALA A 1 217 ? -23.809 -21.758 94.481 1.00 57.94 217 ALA A C 1
ATOM 1725 O O . ALA A 1 217 ? -23.724 -22.945 94.169 1.00 57.94 217 ALA A O 1
ATOM 1726 N N . ARG A 1 218 ? -23.391 -20.784 93.656 1.00 57.88 218 ARG A N 1
ATOM 1727 C CA . ARG A 1 218 ? -22.756 -21.039 92.349 1.00 57.88 218 ARG A CA 1
ATOM 1728 C C . ARG A 1 218 ? -21.298 -21.502 92.465 1.00 57.88 218 ARG A C 1
ATOM 1730 O O . ARG A 1 218 ? -20.863 -22.288 91.633 1.00 57.88 218 ARG A O 1
ATOM 1737 N N . GLY A 1 219 ? -20.569 -21.083 93.503 1.00 57.91 219 GLY A N 1
ATOM 1738 C CA . GLY A 1 219 ? -19.188 -21.525 93.752 1.00 57.91 219 GLY A CA 1
ATOM 1739 C C . GLY A 1 219 ? -19.062 -22.957 94.295 1.00 57.91 219 GLY A C 1
ATOM 1740 O O . GLY A 1 219 ? -18.056 -23.617 94.052 1.00 57.91 219 GLY A O 1
ATOM 1741 N N . ALA A 1 220 ? -20.084 -23.473 94.987 1.00 58.62 220 ALA A N 1
ATOM 1742 C CA . ALA A 1 220 ? -20.080 -24.839 95.529 1.00 58.62 220 ALA A CA 1
ATOM 1743 C C . ALA A 1 220 ? -20.399 -25.930 94.483 1.00 58.62 220 ALA A C 1
ATOM 1745 O O . ALA A 1 220 ? -20.049 -27.090 94.682 1.00 58.62 220 ALA A O 1
ATOM 1746 N N . GLN A 1 221 ? -21.032 -25.579 93.355 1.00 56.31 221 GLN A N 1
ATOM 1747 C CA . GLN A 1 221 ? -21.323 -26.532 92.271 1.00 56.31 221 GLN A CA 1
ATOM 1748 C C . GLN A 1 221 ? -20.124 -26.776 91.338 1.00 56.31 221 GLN A C 1
ATOM 1750 O O . GLN A 1 221 ? -20.104 -27.780 90.633 1.00 56.31 221 GLN A O 1
ATOM 1755 N N . THR A 1 222 ? -19.097 -25.918 91.350 1.00 58.09 222 THR A N 1
ATOM 1756 C CA . THR A 1 222 ? -17.927 -26.057 90.462 1.00 58.09 222 THR A CA 1
ATOM 1757 C C . THR A 1 222 ? -16.784 -26.894 91.048 1.00 58.09 222 THR A C 1
ATOM 1759 O O . THR A 1 222 ? -15.865 -27.241 90.314 1.00 58.09 222 THR A O 1
ATOM 1762 N N . THR A 1 223 ? -16.817 -27.253 92.337 1.00 58.94 223 THR A N 1
ATOM 1763 C CA . THR A 1 223 ? -15.764 -28.059 92.997 1.00 58.94 223 THR A CA 1
ATOM 1764 C C . THR A 1 223 ? -16.110 -29.543 93.166 1.00 58.94 223 THR A C 1
ATOM 1766 O O . THR A 1 223 ? -15.232 -30.326 93.513 1.00 58.94 223 THR A O 1
ATOM 1769 N N . GLY A 1 224 ? -17.347 -29.961 92.870 1.00 55.19 224 GLY A N 1
ATOM 1770 C CA . GLY A 1 224 ? -17.776 -31.371 92.888 1.00 55.19 224 GLY A CA 1
ATOM 1771 C C . GLY A 1 224 ? -17.678 -32.110 91.545 1.00 55.19 224 GLY A C 1
ATOM 1772 O O . GLY A 1 224 ? -18.059 -33.271 91.473 1.00 55.19 224 GLY A O 1
ATOM 1773 N N . ALA A 1 225 ? -17.197 -31.455 90.482 1.00 53.19 225 ALA A N 1
ATOM 1774 C CA . ALA A 1 225 ? -17.125 -32.009 89.122 1.00 53.19 225 ALA A CA 1
ATOM 1775 C C . ALA A 1 225 ? -15.680 -32.237 88.629 1.00 53.19 225 ALA A C 1
ATOM 1777 O O . ALA A 1 225 ? -15.424 -32.228 87.427 1.00 53.19 225 ALA A O 1
ATOM 1778 N N . ALA A 1 226 ? -14.732 -32.408 89.557 1.00 53.47 226 ALA A N 1
ATOM 1779 C CA . ALA A 1 226 ? -13.343 -32.758 89.263 1.00 53.47 226 ALA A CA 1
ATOM 1780 C C . ALA A 1 226 ? -12.932 -34.046 90.001 1.00 53.47 226 ALA A C 1
ATOM 1782 O O . ALA A 1 226 ? -12.063 -34.024 90.869 1.00 53.47 226 ALA A O 1
ATOM 1783 N N . THR A 1 227 ? -13.583 -35.153 89.636 1.00 46.47 227 THR A N 1
ATOM 1784 C CA . THR A 1 227 ? -13.068 -36.536 89.664 1.00 46.47 227 THR A CA 1
ATOM 1785 C C . THR A 1 227 ? -13.733 -37.308 88.543 1.00 46.47 227 THR A C 1
ATOM 1787 O O . THR A 1 227 ? -14.975 -37.180 88.444 1.00 46.47 227 THR A O 1
#

Mean predicted aligned error: 17.18 Å

pLDDT: mean 84.53, std 13.55, range [40.06, 97.56]

Foldseek 3Di:
DPPDQAQPDPPHDHDDAAAFFQLAEADQVQCVPDDPSRRNHAHADPVDNRDPRHDDDHDNSPVVVVVVVVVCCVVPVVVVVVVVVVVVVVVVVVVVVVVVVVVVVVVVVVVVVVVVVVVVVVVVVVVVVVVVVVVVVVVVVVVVVVVVVVVVVVVVVVVVVVVVVVVVVVVVVVVVVVVVVVVVVVVCVVDDDPVNVVVVVVVVVVVVVVVVVVVVVVVVVVVVPDD

Organism: Sorangium cellulosum (NCBI:txid56)

Sequence (227 aa):
GEGHCPGHGPTDPPPHVNWWQGLIGVNNEAAGKGGINSLLWRYHNDANPCDPKNQPPPYLASVLNFGLLAFIIYRFGRKPIAEALKKRKQTIMQELDNASRLKKEAEERLDEYEDKLTRLEETLAELKAEHAAQAELEKAHVLAEAEQRRVRMRRDAEFRIEQELKEARAILLQEAVQNAVTAAEELLRQRVNREDLDRVNEEYLKAIPAAVSAGAARGAQTTGAAT

Radius of gyration: 74.59 Å; Cα contacts (8 Å, |Δi|>4): 95; chains: 1; bounding box: 99×79×195 Å